Protein AF-A0A0U5GIW9-F1 (afdb_monomer)

Foldseek 3Di:
DVLLLVLLVVLLVVLVVLLQVLLVDDPPDDCVVQPWDDPLQQFAFDQPDQDAFDASCPDPSNVVRTPDQQLCRSVVVCVVDVVNPVVCPCSLVSLLVSLLSLLLQCQLQQFAGDQLCQSQQAFRQHHDPSDGHQWGRDLSWTKGWGWDCVCCVPPVDIDIDITTGFNSSRVSLCCCVRHNVSVSVVVCCVPVVQPADDARTSAFAPDDHYCVSGHDDSVSNQVSVQVSCCVRVVDRDDPVNSSVSSNPPSVVSVRVVRCVSVPPDPDDDDDDDPPDDDDDDDDDDDDDDDDDDDDD

Nearest PDB structures (foldseek):
  7zhv-assembly1_A  TM=1.817E-01  e=4.769E+00  Leishmania donovani

Secondary structure (DSSP, 8-state):
-HHHHHHHHHHHHHHHHHHHHTT---TT--HHHHSPP--GGG----TT---TT--GGGSHHHHHHSSS-HHHHHHHHHHH-TTHHHHGGGHHHHHHHHHHHHHHHHHHHSSSPPPHHHHHT-BSS--TTS---SEEEETTEEEEEEEE-TTHHHH--PEEEEEEPPHHHHHHHHHIIIIIHHHHHHHHHHHH---SPPP-BSSB-SSSSGGGS-B--HHHHHHHHHHHHHHHHSS---HHHHHHHTTS-GGGGTTTTGGGGSTT------PPPTT---PPPP------PPPPPPP-

Mean predicted aligned error: 11.33 Å

Solvent-accessible surface area (backbone atoms only — not comparable to full-atom values): 17476 Å² total; per-residue (Å²): 112,69,66,59,32,52,48,53,51,52,52,50,55,49,44,52,51,45,51,51,58,72,64,69,66,55,96,88,53,56,60,84,81,70,50,82,78,79,65,55,66,59,42,40,50,62,93,82,63,77,50,70,67,36,37,38,80,70,30,70,62,16,50,70,63,43,89,66,63,30,69,45,51,55,48,52,50,49,73,73,31,81,76,50,69,72,67,49,84,52,45,70,58,51,54,50,52,38,48,52,49,48,51,51,47,57,45,60,51,29,34,67,64,66,53,59,69,62,53,39,58,35,18,54,23,18,42,88,82,79,44,64,44,17,52,46,48,54,82,39,25,33,30,39,52,46,79,46,63,91,52,37,96,78,63,78,52,77,46,77,44,79,27,55,35,48,53,75,57,22,51,54,53,48,50,37,64,41,37,45,44,40,38,51,54,55,45,47,29,67,78,67,67,48,82,56,61,74,49,37,38,74,44,53,28,94,59,52,64,16,72,79,20,43,39,50,60,59,66,55,61,51,50,53,52,39,52,55,28,39,75,74,66,75,36,83,70,43,74,65,57,51,52,53,56,16,64,48,57,57,52,78,56,71,47,52,78,64,55,72,64,60,65,98,62,90,76,84,81,81,76,81,60,97,87,67,86,85,76,91,83,82,83,87,90,81,87,82,82,82,77,85,81,82,88,129

Structure (mmCIF, N/CA/C/O backbone):
data_AF-A0A0U5GIW9-F1
#
_entry.id   AF-A0A0U5GIW9-F1
#
loop_
_atom_site.group_PDB
_atom_site.id
_atom_site.type_symbol
_atom_site.label_atom_id
_atom_site.label_alt_id
_atom_site.label_comp_id
_atom_site.label_asym_id
_atom_site.label_entity_id
_a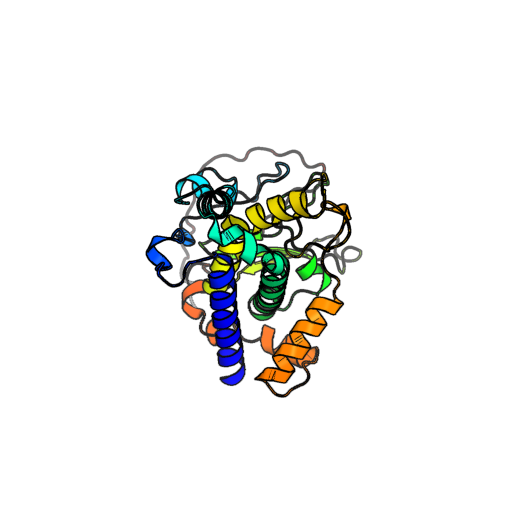tom_site.label_seq_id
_atom_site.pdbx_PDB_ins_code
_atom_site.Cartn_x
_atom_site.Cartn_y
_atom_site.Cartn_z
_atom_site.occupancy
_atom_site.B_iso_or_equiv
_atom_site.auth_seq_id
_atom_site.auth_comp_id
_atom_site.auth_asym_id
_atom_site.auth_atom_id
_atom_site.pdbx_PDB_model_num
ATOM 1 N N . MET A 1 1 ? -25.442 -1.593 11.675 1.00 56.38 1 MET A N 1
ATOM 2 C CA . MET A 1 1 ? -24.218 -2.426 11.571 1.00 56.38 1 MET A CA 1
ATOM 3 C C . MET A 1 1 ? -23.997 -2.984 10.165 1.00 56.38 1 MET A C 1
ATOM 5 O O . MET A 1 1 ? -22.892 -2.831 9.666 1.00 56.38 1 MET A O 1
ATOM 9 N N . ARG A 1 2 ? -25.026 -3.528 9.488 1.00 63.31 2 ARG A N 1
ATOM 10 C CA . ARG A 1 2 ? -24.938 -4.009 8.091 1.00 63.31 2 ARG A CA 1
ATOM 11 C C . ARG A 1 2 ? -24.312 -2.983 7.117 1.00 63.31 2 ARG A C 1
ATOM 13 O O . ARG A 1 2 ? -23.318 -3.308 6.484 1.00 63.31 2 ARG A O 1
ATOM 20 N N . GLY A 1 3 ? -24.768 -1.726 7.140 1.00 74.62 3 GLY A N 1
ATOM 21 C CA . GLY A 1 3 ? -24.254 -0.684 6.235 1.00 74.62 3 GLY A CA 1
ATOM 22 C C . GLY A 1 3 ? -22.765 -0.328 6.386 1.00 74.62 3 GLY A C 1
ATOM 23 O O . GLY A 1 3 ? -22.116 -0.036 5.392 1.00 74.62 3 GLY A O 1
ATOM 24 N N . LEU A 1 4 ? -22.174 -0.400 7.591 1.00 75.94 4 LEU A N 1
ATOM 25 C CA . LEU A 1 4 ? -20.731 -0.146 7.752 1.00 75.94 4 LEU A CA 1
ATOM 26 C C . LEU A 1 4 ? -19.895 -1.314 7.223 1.00 75.94 4 LEU A C 1
ATOM 28 O O . LEU A 1 4 ? -18.862 -1.102 6.598 1.00 75.94 4 LEU A O 1
ATOM 32 N N . ARG A 1 5 ? -20.336 -2.548 7.474 1.00 79.69 5 ARG A N 1
ATOM 33 C CA . ARG A 1 5 ? -19.654 -3.742 6.971 1.00 79.69 5 ARG A CA 1
ATOM 34 C C . ARG A 1 5 ? -19.688 -3.791 5.444 1.00 79.69 5 ARG A C 1
ATOM 36 O O . ARG A 1 5 ? -18.662 -4.056 4.831 1.00 79.69 5 ARG A O 1
ATOM 43 N N . GLU A 1 6 ? -20.840 -3.495 4.848 1.00 84.38 6 GLU A N 1
ATOM 44 C CA . GLU A 1 6 ? -20.998 -3.371 3.393 1.00 84.38 6 GLU A CA 1
ATOM 45 C C . GLU A 1 6 ? -20.141 -2.236 2.832 1.00 84.38 6 GLU A C 1
ATOM 47 O O . GLU A 1 6 ? -19.462 -2.428 1.827 1.00 84.38 6 GLU A O 1
ATOM 52 N N . PHE A 1 7 ? -20.090 -1.093 3.522 1.00 86.31 7 PHE A N 1
ATOM 53 C CA . PHE A 1 7 ? -19.204 0.006 3.155 1.00 86.31 7 PHE A CA 1
ATOM 54 C C . PHE A 1 7 ? -17.732 -0.423 3.154 1.00 86.31 7 PHE A C 1
ATOM 56 O O . PHE A 1 7 ? -17.060 -0.259 2.141 1.00 86.31 7 PHE A O 1
ATOM 63 N N . VAL A 1 8 ? -17.227 -1.015 4.244 1.00 87.94 8 VAL A N 1
ATOM 64 C CA . VAL A 1 8 ? -15.829 -1.476 4.330 1.00 87.94 8 VAL A CA 1
ATOM 65 C C . VAL A 1 8 ? -15.530 -2.520 3.254 1.00 87.94 8 VAL A C 1
ATOM 67 O O . VAL A 1 8 ? -14.524 -2.393 2.561 1.00 87.94 8 VAL A O 1
ATOM 70 N N . ALA A 1 9 ? -16.408 -3.509 3.068 1.00 89.19 9 ALA A N 1
ATOM 71 C CA . ALA A 1 9 ? -16.251 -4.514 2.019 1.00 89.19 9 ALA A CA 1
ATOM 72 C C . ALA A 1 9 ? -16.202 -3.873 0.622 1.00 89.19 9 ALA A C 1
ATOM 74 O O . ALA A 1 9 ? -15.306 -4.181 -0.158 1.00 89.19 9 ALA A O 1
ATOM 75 N N . GLY A 1 10 ? -17.090 -2.915 0.338 1.00 91.06 10 GLY A N 1
ATOM 76 C CA . GLY A 1 10 ? -17.094 -2.168 -0.919 1.00 9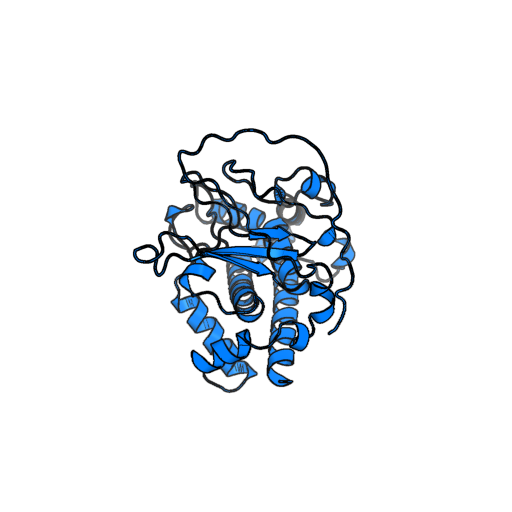1.06 10 GLY A CA 1
ATOM 77 C C . GLY A 1 10 ? -15.819 -1.349 -1.136 1.00 91.06 10 GLY A C 1
ATOM 78 O O . GLY A 1 10 ? -15.293 -1.318 -2.248 1.00 91.06 10 GLY A O 1
ATOM 79 N N . GLN A 1 11 ? -15.275 -0.730 -0.084 1.00 92.69 11 GLN A N 1
ATOM 80 C CA . GLN A 1 11 ? -13.992 -0.022 -0.155 1.00 92.69 11 GLN A CA 1
ATOM 81 C C . GLN A 1 11 ? -12.821 -0.982 -0.415 1.00 92.69 11 GLN A C 1
ATOM 83 O O . GLN A 1 11 ? -11.943 -0.652 -1.210 1.00 92.69 11 GLN A O 1
ATOM 88 N N . VAL A 1 12 ? -12.820 -2.173 0.196 1.00 94.88 12 VAL A N 1
ATOM 89 C CA . VAL A 1 12 ? -11.810 -3.213 -0.068 1.00 94.88 12 VAL A CA 1
ATOM 90 C C . VAL A 1 12 ? -11.889 -3.685 -1.519 1.00 94.88 12 VAL A C 1
ATOM 92 O O . VAL A 1 12 ? -10.867 -3.682 -2.200 1.00 94.88 12 VAL A O 1
ATOM 95 N N . SER A 1 13 ? -13.082 -4.017 -2.023 1.00 95.06 13 SER A N 1
ATOM 96 C CA . SER A 1 13 ? -13.258 -4.456 -3.414 1.00 95.06 13 SER A CA 1
ATOM 97 C C . SER A 1 13 ? -12.804 -3.393 -4.414 1.00 95.06 13 SER A C 1
ATOM 99 O O . SER A 1 13 ? -12.101 -3.706 -5.368 1.00 95.06 13 SER A O 1
ATOM 101 N N . ARG A 1 14 ? -13.131 -2.118 -4.173 1.00 95.44 14 ARG A N 1
ATOM 102 C CA . ARG A 1 14 ? -12.651 -1.009 -5.014 1.00 95.44 14 ARG A CA 1
ATOM 103 C C . ARG A 1 14 ? -11.133 -0.877 -4.983 1.00 95.44 14 ARG A C 1
ATOM 105 O O . ARG A 1 14 ? -10.532 -0.720 -6.036 1.00 95.44 14 ARG A O 1
ATOM 112 N N . ALA A 1 15 ? -10.514 -0.991 -3.809 1.00 97.12 15 ALA A N 1
ATOM 113 C CA . ALA A 1 15 ? -9.060 -0.917 -3.690 1.00 97.12 15 ALA A CA 1
ATOM 114 C C . ALA A 1 15 ? -8.364 -2.092 -4.394 1.00 97.12 15 ALA A C 1
ATOM 116 O O . ALA A 1 15 ? -7.282 -1.918 -4.941 1.00 97.12 15 ALA A O 1
ATOM 117 N N . GLN A 1 16 ? -8.983 -3.276 -4.408 1.00 95.62 16 GLN A N 1
ATOM 118 C CA . GLN A 1 16 ? -8.486 -4.430 -5.161 1.00 95.62 16 GLN A CA 1
ATOM 119 C C . GLN A 1 16 ? -8.568 -4.204 -6.676 1.00 95.62 16 GLN A C 1
ATOM 121 O O . GLN A 1 16 ? -7.622 -4.551 -7.376 1.00 95.62 16 GLN A O 1
ATOM 126 N N . VAL A 1 17 ? -9.651 -3.593 -7.173 1.00 94.81 17 VAL A N 1
ATOM 127 C CA . VAL A 1 17 ? -9.784 -3.205 -8.591 1.00 94.81 17 VAL A CA 1
ATOM 128 C C . VAL A 1 17 ? -8.764 -2.128 -8.964 1.00 94.81 17 VAL A C 1
ATOM 130 O O . VAL A 1 17 ? -8.069 -2.268 -9.964 1.00 94.81 17 VAL A O 1
ATOM 133 N N . GLU A 1 18 ? -8.622 -1.087 -8.139 1.00 96.19 18 GLU A N 1
ATOM 134 C CA . GLU A 1 18 ? -7.619 -0.035 -8.341 1.00 96.19 18 GLU A CA 1
ATOM 135 C C . GLU A 1 18 ? -6.204 -0.627 -8.367 1.00 96.19 18 GLU A C 1
ATOM 137 O O . GLU A 1 18 ? -5.451 -0.363 -9.298 1.00 96.19 18 GLU A O 1
ATOM 142 N N . LEU A 1 19 ? -5.860 -1.492 -7.405 1.00 96.38 19 LEU A N 1
ATOM 143 C CA . LEU A 1 19 ? -4.572 -2.187 -7.380 1.00 96.38 19 LEU A CA 1
ATOM 144 C C . LEU A 1 19 ? -4.366 -3.077 -8.613 1.00 96.38 19 LEU A C 1
ATOM 146 O O . LEU A 1 19 ? -3.250 -3.150 -9.117 1.00 96.38 19 LEU A O 1
ATOM 150 N N . ALA A 1 20 ? -5.416 -3.746 -9.098 1.00 93.31 20 ALA A N 1
ATOM 151 C CA . ALA A 1 20 ? -5.336 -4.565 -10.303 1.00 93.31 20 ALA A CA 1
ATOM 152 C C . ALA A 1 20 ? -4.983 -3.729 -11.540 1.00 93.31 20 ALA A C 1
ATOM 154 O O . ALA A 1 20 ? -4.110 -4.135 -12.303 1.00 93.31 20 ALA A O 1
ATOM 155 N N . GLY A 1 21 ? -5.578 -2.540 -11.686 1.00 92.31 21 GLY A N 1
ATOM 156 C CA . GLY A 1 21 ? -5.205 -1.591 -12.741 1.00 92.31 21 GLY A CA 1
ATOM 157 C C . GLY A 1 21 ? -3.739 -1.155 -12.649 1.00 92.31 21 GLY A C 1
ATOM 158 O O . GLY A 1 21 ? -3.052 -1.066 -13.661 1.00 92.31 21 GLY A O 1
ATOM 159 N N . LEU A 1 22 ? -3.207 -0.994 -11.432 1.00 94.88 22 LEU A N 1
ATOM 160 C CA . LEU A 1 22 ? -1.794 -0.649 -11.221 1.00 94.88 22 LEU A CA 1
ATOM 161 C C . LEU A 1 22 ? -0.810 -1.771 -11.584 1.00 94.88 22 LEU A C 1
ATOM 163 O O . LEU A 1 22 ? 0.389 -1.514 -11.675 1.00 94.88 22 LEU A O 1
ATOM 167 N N . PHE A 1 23 ? -1.276 -3.005 -11.789 1.00 94.06 23 PHE A N 1
ATOM 168 C CA . PHE A 1 23 ? -0.427 -4.078 -12.310 1.00 94.06 23 PHE A CA 1
ATOM 169 C C . PHE A 1 23 ? -0.220 -4.003 -13.820 1.00 94.06 23 PHE A C 1
ATOM 171 O O . PHE A 1 23 ? 0.611 -4.764 -14.321 1.00 94.06 23 PHE A O 1
ATOM 178 N N . LEU A 1 24 ? -0.932 -3.102 -14.512 1.00 90.38 24 LEU A N 1
ATOM 179 C CA . LEU A 1 24 ? -0.808 -2.878 -15.950 1.00 90.38 24 LEU A CA 1
ATOM 180 C C . LEU A 1 24 ? -0.948 -4.198 -16.725 1.00 90.38 24 LEU A C 1
ATOM 182 O O . LEU A 1 24 ? -0.030 -4.654 -17.406 1.00 90.38 24 LEU A O 1
ATOM 186 N N . LEU A 1 25 ? -2.072 -4.876 -16.493 1.00 87.94 25 LEU A N 1
ATOM 187 C CA . LEU A 1 25 ? -2.426 -6.114 -17.182 1.00 87.94 25 LEU A CA 1
ATOM 188 C C . LEU A 1 25 ? -3.074 -5.778 -18.523 1.00 87.94 25 LEU A C 1
ATOM 190 O O . LEU A 1 25 ? -3.940 -4.906 -18.581 1.00 87.94 25 LEU A O 1
ATOM 194 N N . HIS A 1 26 ? -2.678 -6.490 -19.571 1.00 83.31 26 HIS A N 1
ATOM 195 C CA . HIS A 1 26 ? -3.392 -6.480 -20.842 1.00 83.31 26 HIS A CA 1
ATOM 196 C C . HIS A 1 26 ? -4.770 -7.146 -20.678 1.00 83.31 26 HIS A C 1
ATOM 198 O O . HIS A 1 26 ? -4.940 -8.015 -19.823 1.00 83.31 26 HIS A O 1
ATOM 204 N N . GLU A 1 27 ? -5.748 -6.800 -21.519 1.00 81.38 27 GLU A N 1
ATOM 205 C CA . GLU A 1 27 ? -7.109 -7.368 -21.443 1.00 81.38 27 GLU A CA 1
ATOM 206 C C . GLU A 1 27 ? -7.139 -8.900 -21.601 1.00 81.38 27 GLU A C 1
ATOM 208 O O . GLU A 1 27 ? -8.033 -9.571 -21.089 1.00 81.38 27 GLU A O 1
ATOM 213 N N . GLU A 1 28 ? -6.138 -9.455 -22.285 1.00 85.25 28 GLU A N 1
ATOM 214 C CA . GLU A 1 28 ? -5.977 -10.897 -22.519 1.00 85.25 28 GLU A CA 1
ATOM 215 C C . GLU A 1 28 ? -5.182 -11.613 -21.414 1.00 85.25 28 GLU A C 1
ATOM 217 O O . GLU A 1 28 ? -5.120 -12.842 -21.391 1.00 85.25 28 GLU A O 1
ATOM 222 N N . GLU A 1 29 ? -4.557 -10.873 -20.496 1.00 88.00 29 GLU A N 1
ATOM 223 C CA . GLU A 1 29 ? -3.734 -11.448 -19.436 1.00 88.00 29 GLU A CA 1
ATOM 224 C C . GLU A 1 29 ? -4.570 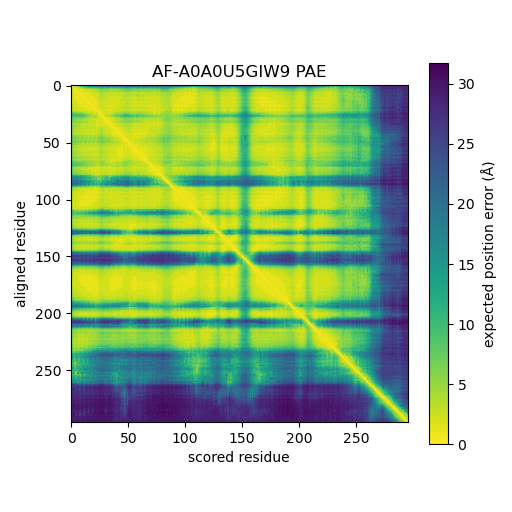-11.800 -18.202 1.00 88.00 29 GLU A C 1
ATOM 226 O O . GLU A 1 29 ? -5.200 -10.949 -17.567 1.00 88.00 29 GLU A O 1
ATOM 231 N N . ALA A 1 30 ? -4.498 -13.061 -17.778 1.00 89.44 30 ALA A N 1
ATOM 232 C CA . ALA A 1 30 ? -5.054 -13.464 -16.497 1.00 89.44 30 ALA A CA 1
ATOM 233 C C . ALA A 1 30 ? -4.159 -12.985 -15.343 1.00 89.44 30 ALA A C 1
ATOM 235 O O . ALA A 1 30 ? -2.950 -13.241 -15.296 1.00 89.44 30 ALA A O 1
ATOM 236 N N . ARG A 1 31 ? -4.767 -12.336 -14.343 1.00 90.12 31 ARG A N 1
ATOM 237 C CA . ARG A 1 31 ? -4.055 -11.825 -13.162 1.00 90.12 31 ARG A CA 1
ATOM 238 C C . ARG A 1 31 ? -3.235 -12.912 -12.468 1.00 90.12 31 ARG A C 1
ATOM 240 O O . ARG A 1 31 ? -2.130 -12.638 -12.015 1.00 90.12 31 ARG A O 1
ATOM 247 N N . GLU A 1 32 ? -3.769 -14.121 -12.349 1.00 90.62 32 GLU A N 1
ATOM 248 C CA . GLU A 1 32 ? -3.152 -15.239 -11.629 1.00 90.62 32 GLU A CA 1
ATOM 249 C C . GLU A 1 32 ? -1.913 -15.810 -12.326 1.00 90.62 32 GLU A C 1
ATOM 251 O O . GLU A 1 32 ? -1.116 -16.484 -11.666 1.00 90.62 32 GLU A O 1
ATOM 256 N N . GLU A 1 33 ? -1.779 -15.569 -13.629 1.00 90.25 33 GLU A N 1
ATOM 257 C CA . GLU A 1 33 ? -0.649 -16.009 -14.450 1.00 90.25 33 GLU A CA 1
ATOM 258 C C . GLU A 1 33 ? 0.485 -14.984 -14.418 1.00 90.25 33 GLU A C 1
ATOM 260 O O . GLU A 1 33 ? 1.662 -15.343 -14.415 1.00 90.25 33 GLU A O 1
ATOM 265 N N . VAL A 1 34 ? 0.123 -13.704 -14.341 1.00 91.69 34 VAL A N 1
ATOM 266 C CA . VAL A 1 34 ? 1.060 -12.593 -14.497 1.00 91.69 34 VAL A CA 1
ATOM 267 C C . VAL A 1 34 ? 1.490 -11.989 -13.163 1.00 91.69 34 VAL A C 1
ATOM 269 O O . VAL A 1 34 ? 2.672 -11.697 -12.955 1.00 91.69 34 VAL A O 1
ATOM 272 N N . VAL A 1 35 ? 0.543 -11.774 -12.246 1.00 94.88 35 VAL A N 1
ATOM 273 C CA . VAL A 1 35 ? 0.810 -11.122 -10.963 1.00 94.88 35 VAL A CA 1
ATOM 274 C C . VAL A 1 35 ? 1.355 -12.148 -9.970 1.00 94.88 35 VAL A C 1
ATOM 276 O O . VAL A 1 35 ? 0.674 -13.126 -9.648 1.00 94.88 35 VAL A O 1
ATOM 279 N N . PRO A 1 36 ? 2.548 -11.908 -9.401 1.00 95.00 36 PRO A N 1
ATOM 280 C CA . PRO A 1 36 ? 3.135 -12.790 -8.412 1.00 95.00 36 PRO A CA 1
ATOM 281 C C . PRO A 1 36 ? 2.202 -13.044 -7.222 1.00 95.00 36 PRO A C 1
ATOM 283 O O . PRO A 1 36 ? 1.676 -12.118 -6.590 1.00 95.00 36 PRO A O 1
ATOM 286 N N . ARG A 1 37 ? 2.012 -14.322 -6.882 1.00 93.56 37 ARG A N 1
ATOM 287 C CA . ARG A 1 37 ? 1.205 -14.710 -5.721 1.00 93.56 37 ARG A CA 1
ATOM 288 C C . ARG A 1 37 ? 1.905 -14.289 -4.431 1.00 93.56 37 ARG A C 1
ATOM 290 O O . ARG A 1 37 ? 3.082 -14.574 -4.232 1.00 93.56 37 ARG A O 1
ATOM 297 N N . LEU A 1 38 ? 1.156 -13.636 -3.546 1.00 94.94 38 LEU A N 1
ATOM 298 C CA . LEU A 1 38 ? 1.631 -13.208 -2.237 1.00 94.94 38 LEU A CA 1
ATOM 299 C C . LEU A 1 38 ? 1.205 -14.211 -1.159 1.00 94.94 38 LEU A C 1
ATOM 301 O O . LEU A 1 38 ? 0.046 -14.244 -0.743 1.00 94.94 38 LEU A O 1
ATOM 305 N N . ALA A 1 39 ? 2.156 -14.993 -0.655 1.00 94.31 39 ALA A N 1
ATOM 306 C CA . ALA A 1 39 ? 1.964 -15.813 0.537 1.00 94.31 39 ALA A CA 1
ATOM 307 C C . ALA A 1 39 ? 2.225 -14.971 1.798 1.00 94.31 39 ALA A C 1
ATOM 309 O O . ALA A 1 39 ? 3.270 -15.072 2.432 1.00 94.31 39 ALA A O 1
ATOM 310 N N . LEU A 1 40 ? 1.269 -14.107 2.166 1.00 94.19 40 LEU A N 1
ATOM 311 C CA . LEU A 1 40 ? 1.449 -13.127 3.252 1.00 94.19 40 LEU A CA 1
ATOM 312 C C . LEU A 1 40 ? 1.918 -13.752 4.584 1.00 94.19 40 LEU A C 1
ATOM 314 O O . LEU A 1 40 ? 2.707 -13.154 5.307 1.00 94.19 40 LEU A O 1
ATOM 318 N N . HIS A 1 41 ? 1.451 -14.961 4.894 1.00 94.06 41 HIS A N 1
ATOM 319 C CA . HIS A 1 41 ? 1.787 -15.687 6.121 1.00 94.06 41 HIS A CA 1
ATOM 320 C C . HIS A 1 41 ? 3.242 -16.181 6.185 1.00 94.06 41 HIS A C 1
ATOM 322 O O . HIS A 1 41 ? 3.717 -16.505 7.269 1.00 94.06 41 HIS A O 1
ATOM 328 N N . GLU A 1 42 ? 3.944 -16.239 5.053 1.00 95.50 42 GLU A N 1
ATOM 329 C CA . GLU A 1 42 ? 5.358 -16.629 4.986 1.00 95.50 42 GLU A CA 1
ATOM 330 C C . GLU A 1 42 ? 6.303 -15.435 5.160 1.00 95.50 42 GLU A C 1
ATOM 332 O O . GLU A 1 42 ? 7.508 -15.615 5.362 1.00 95.50 42 GLU A O 1
ATOM 337 N N . LEU A 1 43 ? 5.767 -14.211 5.083 1.00 96.50 43 LEU A N 1
ATOM 338 C CA . LEU A 1 43 ? 6.556 -13.002 5.241 1.00 96.50 43 LEU A CA 1
ATOM 339 C C . LEU A 1 43 ? 6.994 -12.832 6.696 1.00 96.50 43 LEU A C 1
ATOM 341 O O . LEU A 1 43 ? 6.253 -13.109 7.640 1.00 96.50 43 LEU A O 1
ATOM 345 N N . GLN A 1 44 ? 8.217 -12.348 6.864 1.00 94.50 44 GLN A N 1
ATOM 346 C CA . GLN A 1 44 ? 8.841 -12.126 8.161 1.00 94.50 44 GLN A CA 1
ATOM 347 C C . GLN A 1 44 ? 9.500 -10.752 8.199 1.00 94.50 44 GLN A C 1
ATOM 349 O O . GLN A 1 44 ? 9.928 -10.212 7.177 1.00 94.50 44 GLN A O 1
ATOM 354 N N . ASP A 1 45 ? 9.597 -10.201 9.400 1.00 93.75 45 ASP A N 1
ATOM 355 C CA . ASP A 1 45 ? 10.311 -8.960 9.660 1.00 93.75 45 ASP A CA 1
ATOM 356 C C . ASP A 1 45 ? 11.234 -9.131 10.872 1.00 93.75 45 ASP A C 1
ATOM 358 O O . ASP A 1 45 ? 11.075 -10.048 11.689 1.00 93.75 45 ASP A O 1
ATOM 362 N N . ASP A 1 46 ? 12.210 -8.240 10.973 1.00 90.19 46 ASP A N 1
ATOM 363 C CA . ASP A 1 46 ? 13.064 -8.074 12.142 1.00 90.19 46 ASP A CA 1
ATOM 364 C C . ASP A 1 46 ? 12.920 -6.632 12.653 1.00 90.19 46 ASP A C 1
ATOM 366 O O . ASP A 1 46 ? 13.598 -5.726 12.153 1.00 90.19 46 ASP A O 1
ATOM 370 N N . PRO A 1 47 ? 12.050 -6.390 13.654 1.00 85.50 47 PRO A N 1
ATOM 371 C CA . PRO A 1 47 ? 11.821 -5.053 14.193 1.00 85.50 47 PRO A CA 1
ATOM 372 C C . PRO A 1 47 ? 13.013 -4.502 14.988 1.00 85.50 47 PRO A C 1
ATOM 374 O O . PRO A 1 47 ? 13.001 -3.322 15.353 1.00 85.50 47 PRO A O 1
ATOM 377 N N . THR A 1 48 ? 14.025 -5.331 15.276 1.00 85.88 48 THR A N 1
ATOM 378 C CA . THR A 1 48 ? 15.246 -4.924 15.986 1.00 85.88 48 THR A CA 1
ATOM 379 C C . THR A 1 48 ? 16.311 -4.373 15.040 1.00 85.88 48 THR A C 1
ATOM 381 O O . THR A 1 48 ? 17.234 -3.675 15.474 1.00 85.88 48 THR A O 1
ATOM 384 N N . ASN A 1 49 ? 16.171 -4.627 13.737 1.00 87.56 49 ASN A N 1
ATOM 385 C CA . ASN A 1 49 ? 17.095 -4.134 12.737 1.00 87.56 49 ASN A CA 1
ATOM 386 C C . ASN A 1 49 ? 16.858 -2.643 12.474 1.00 87.56 49 ASN A C 1
ATOM 388 O O . ASN A 1 49 ? 15.821 -2.226 11.961 1.00 87.56 49 ASN A O 1
ATOM 392 N N . ASN A 1 50 ? 17.872 -1.837 12.789 1.00 86.06 50 ASN A N 1
ATOM 393 C CA . ASN A 1 50 ? 17.839 -0.378 12.681 1.00 86.06 50 ASN A CA 1
ATOM 394 C C . ASN A 1 50 ? 18.615 0.150 11.465 1.00 86.06 50 ASN A C 1
ATOM 396 O O . ASN A 1 50 ? 18.859 1.351 11.344 1.00 86.06 50 ASN A O 1
ATOM 400 N N . THR A 1 51 ? 19.001 -0.739 10.545 1.00 90.62 51 THR A N 1
ATOM 401 C CA . THR A 1 51 ? 19.739 -0.371 9.332 1.00 90.62 51 THR A CA 1
ATOM 402 C C . THR A 1 51 ? 18.942 0.625 8.497 1.00 90.62 51 THR A C 1
ATOM 404 O O . THR A 1 51 ? 17.737 0.465 8.294 1.00 90.62 51 THR A O 1
ATOM 407 N N . ARG A 1 52 ? 19.610 1.660 7.973 1.00 90.44 52 ARG A N 1
ATOM 408 C CA . ARG A 1 52 ? 18.981 2.637 7.073 1.00 90.44 52 ARG A CA 1
ATOM 409 C C . ARG A 1 52 ? 18.334 1.929 5.879 1.00 90.44 52 ARG A C 1
ATOM 411 O O . ARG A 1 52 ? 18.979 1.156 5.177 1.00 90.44 52 ARG A O 1
ATOM 418 N N . GLY A 1 53 ? 17.077 2.268 5.606 1.00 90.38 53 GLY A N 1
ATOM 419 C CA . GLY A 1 53 ? 16.311 1.712 4.496 1.00 90.38 53 GLY A CA 1
ATOM 420 C C . GLY A 1 53 ? 15.826 0.281 4.719 1.00 90.38 53 GLY A C 1
ATOM 421 O O . GLY A 1 53 ? 15.276 -0.298 3.785 1.00 90.38 53 GLY A O 1
ATOM 422 N N . TRP A 1 54 ? 16.023 -0.280 5.916 1.00 92.88 54 TRP A N 1
ATOM 423 C CA . TRP A 1 54 ? 15.457 -1.570 6.289 1.00 92.88 54 TRP A CA 1
ATOM 424 C C . TRP A 1 54 ? 13.934 -1.519 6.332 1.00 92.88 54 TRP A C 1
ATOM 426 O O . TRP A 1 54 ? 13.361 -0.551 6.838 1.00 92.88 54 TRP A O 1
ATOM 436 N N . ASN A 1 55 ? 13.339 -2.581 5.798 1.00 94.75 55 ASN A N 1
ATOM 437 C CA . ASN A 1 55 ? 11.979 -3.027 6.040 1.00 94.75 55 ASN A CA 1
ATOM 438 C C . ASN A 1 55 ? 11.874 -4.531 5.774 1.00 94.75 55 ASN A C 1
ATOM 440 O O . ASN A 1 55 ? 12.844 -5.138 5.310 1.00 94.75 55 ASN A O 1
ATOM 444 N N . PHE A 1 56 ? 10.698 -5.117 6.007 1.00 96.00 56 PHE A N 1
ATOM 445 C CA . PHE A 1 56 ? 10.471 -6.556 5.835 1.00 96.00 56 PHE A CA 1
ATOM 446 C C . PHE A 1 56 ? 10.856 -7.088 4.438 1.00 96.00 56 PHE A C 1
ATOM 448 O O . PHE A 1 56 ? 11.298 -8.225 4.324 1.00 96.00 56 PHE A O 1
ATOM 455 N N . LEU A 1 57 ? 10.780 -6.277 3.370 1.00 96.50 57 LEU A N 1
ATOM 456 C CA . LEU A 1 57 ? 11.193 -6.685 2.013 1.00 96.50 57 LEU A CA 1
ATOM 457 C C . LEU A 1 57 ? 12.711 -6.897 1.882 1.00 96.50 57 LEU A C 1
ATOM 459 O O . LEU A 1 57 ? 13.172 -7.527 0.927 1.00 96.50 57 LEU A O 1
ATOM 463 N N . ARG A 1 58 ? 13.502 -6.371 2.824 1.00 94.81 58 ARG A N 1
ATOM 464 C CA . ARG A 1 58 ? 14.950 -6.603 2.913 1.00 94.81 58 ARG A CA 1
ATOM 465 C C . ARG A 1 58 ? 15.318 -7.798 3.787 1.00 94.81 58 ARG A C 1
ATOM 467 O O . ARG A 1 58 ? 16.479 -8.206 3.750 1.00 94.81 58 ARG A O 1
ATOM 474 N N . ASP A 1 59 ? 14.362 -8.377 4.510 1.00 95.50 59 ASP A N 1
ATOM 475 C CA . ASP A 1 59 ? 14.588 -9.578 5.306 1.00 95.50 59 ASP A CA 1
ATOM 476 C C . ASP A 1 59 ? 14.889 -10.780 4.386 1.00 95.50 59 ASP A C 1
ATOM 478 O O . ASP A 1 59 ? 14.097 -11.069 3.481 1.00 95.50 59 ASP A O 1
ATOM 482 N N . PRO A 1 60 ? 16.005 -11.510 4.581 1.00 95.50 60 PRO A N 1
ATOM 483 C CA . PRO A 1 60 ? 16.340 -12.676 3.763 1.00 95.50 60 PRO A CA 1
ATOM 484 C C . PRO A 1 60 ? 15.242 -13.748 3.718 1.00 95.50 60 PRO A C 1
ATOM 486 O O . PRO A 1 60 ? 15.079 -14.417 2.697 1.00 95.50 60 PRO A O 1
ATOM 489 N N . ARG A 1 61 ? 14.473 -13.903 4.802 1.00 96.12 61 ARG A N 1
ATOM 490 C CA . ARG A 1 61 ? 13.385 -14.884 4.918 1.00 96.12 61 ARG A CA 1
ATOM 491 C C . ARG A 1 61 ? 12.209 -14.483 4.030 1.00 96.12 61 ARG A C 1
ATOM 493 O O . ARG A 1 61 ? 11.743 -15.298 3.241 1.00 96.12 61 ARG A O 1
ATOM 500 N N . THR A 1 62 ? 11.825 -13.206 4.069 1.00 96.00 62 THR A N 1
ATOM 501 C CA . THR A 1 62 ? 10.836 -12.625 3.147 1.00 96.00 62 THR A CA 1
ATOM 502 C C . THR A 1 62 ? 11.304 -12.708 1.700 1.00 96.00 62 THR A C 1
ATOM 504 O O . THR A 1 62 ? 10.545 -13.135 0.838 1.00 96.00 62 THR A O 1
ATOM 507 N N . ARG A 1 63 ? 12.566 -12.370 1.410 1.00 94.12 63 ARG A N 1
ATOM 508 C CA . ARG A 1 63 ? 13.107 -12.450 0.041 1.00 94.12 63 ARG A CA 1
ATOM 509 C C . ARG A 1 63 ? 13.083 -13.863 -0.533 1.00 94.12 63 ARG A C 1
ATOM 511 O O . ARG A 1 63 ? 12.950 -14.000 -1.740 1.00 94.12 63 ARG A O 1
ATOM 518 N N . LYS A 1 64 ? 13.227 -14.887 0.311 1.00 94.19 64 LYS A N 1
ATOM 519 C CA . LYS A 1 64 ? 13.114 -16.292 -0.096 1.00 94.19 64 LYS A CA 1
ATOM 520 C C . LYS A 1 64 ? 11.660 -16.713 -0.345 1.00 94.19 64 LYS A C 1
ATOM 522 O O . LYS A 1 64 ? 11.430 -17.552 -1.206 1.00 94.19 64 LYS A O 1
ATOM 527 N N . ALA A 1 65 ? 10.711 -16.161 0.411 1.00 94.06 65 ALA A N 1
ATOM 528 C CA . ALA A 1 65 ? 9.282 -16.444 0.258 1.00 94.06 65 ALA A CA 1
ATOM 529 C C . ALA A 1 65 ? 8.660 -15.723 -0.952 1.00 94.06 65 ALA A C 1
ATOM 531 O O . ALA A 1 65 ? 7.725 -16.224 -1.573 1.00 94.06 65 ALA A O 1
ATOM 532 N N . LEU A 1 66 ? 9.172 -14.541 -1.306 1.00 95.19 66 LEU A N 1
ATOM 533 C CA . LEU A 1 66 ? 8.682 -13.789 -2.456 1.00 95.19 66 LEU A CA 1
ATOM 534 C C . LEU A 1 66 ? 9.184 -14.412 -3.773 1.00 95.19 66 LEU A C 1
ATOM 536 O O . LEU A 1 66 ? 10.389 -14.576 -3.952 1.00 95.19 66 LEU A O 1
ATOM 540 N N . PRO A 1 67 ? 8.293 -14.694 -4.740 1.00 92.81 67 PRO A N 1
ATOM 541 C CA . PRO A 1 67 ? 8.652 -15.359 -5.996 1.00 92.81 67 PRO A CA 1
ATOM 542 C C . PRO A 1 67 ? 9.399 -14.460 -6.996 1.00 92.81 67 PRO A C 1
ATOM 544 O O . PRO A 1 67 ? 9.829 -14.941 -8.039 1.00 92.81 67 PRO A O 1
ATOM 547 N N . THR A 1 68 ? 9.521 -13.153 -6.734 1.00 92.88 68 THR A N 1
ATOM 548 C CA . THR A 1 68 ? 10.192 -12.213 -7.643 1.00 92.88 68 THR A CA 1
ATOM 549 C C . THR A 1 68 ? 10.796 -11.002 -6.929 1.00 92.88 68 THR A C 1
ATOM 551 O O . THR A 1 68 ? 10.425 -10.642 -5.805 1.00 92.88 68 THR A O 1
ATOM 554 N N . HIS A 1 69 ? 11.713 -10.338 -7.628 1.00 90.56 69 HIS A N 1
ATOM 555 C CA . HIS A 1 69 ? 12.291 -9.053 -7.263 1.00 90.56 69 HIS A CA 1
ATOM 556 C C . HIS A 1 69 ? 11.325 -7.920 -7.630 1.00 90.56 69 HIS A C 1
ATOM 558 O O . HIS A 1 69 ? 11.202 -7.522 -8.788 1.00 90.56 69 HIS A O 1
ATOM 564 N N . GLY A 1 70 ? 10.606 -7.407 -6.631 1.00 89.81 70 GLY A N 1
ATOM 565 C CA . GLY A 1 70 ? 9.546 -6.421 -6.856 1.00 89.81 70 GLY A CA 1
ATOM 566 C C . GLY A 1 70 ? 10.033 -5.067 -7.377 1.00 89.81 70 GLY A C 1
ATOM 567 O O . GLY A 1 70 ? 9.284 -4.362 -8.044 1.00 89.81 70 GLY A O 1
ATOM 568 N N . ASP A 1 71 ? 11.307 -4.736 -7.156 1.00 89.50 71 ASP A N 1
ATOM 569 C CA . ASP A 1 71 ? 11.958 -3.539 -7.694 1.00 89.50 71 ASP A CA 1
ATOM 570 C C . ASP A 1 71 ? 12.137 -3.560 -9.214 1.00 89.50 71 ASP A C 1
ATOM 572 O O . ASP A 1 71 ? 12.244 -2.502 -9.837 1.00 89.50 71 ASP A O 1
ATOM 576 N N . ARG A 1 72 ? 12.141 -4.753 -9.810 1.00 90.75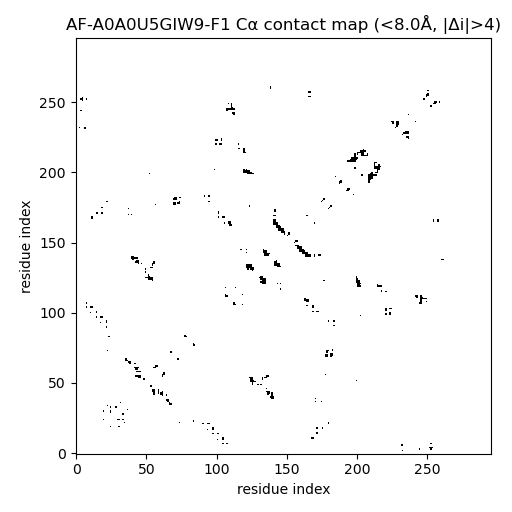 72 ARG A N 1
ATOM 577 C CA . ARG A 1 72 ? 12.276 -4.948 -11.254 1.00 90.75 72 ARG A CA 1
ATOM 578 C C . ARG A 1 72 ? 11.000 -5.430 -11.918 1.00 90.75 72 ARG A C 1
ATOM 580 O O . ARG A 1 72 ? 10.798 -5.091 -13.072 1.00 90.75 72 ARG A O 1
ATOM 587 N N . TRP A 1 73 ? 10.121 -6.133 -11.203 1.00 94.31 73 TRP A N 1
ATOM 588 C CA . TRP A 1 73 ? 8.964 -6.805 -11.801 1.00 94.31 73 TRP A CA 1
ATOM 589 C C . TRP A 1 73 ? 8.130 -5.905 -12.728 1.00 94.31 73 TRP A C 1
ATOM 591 O O . TRP A 1 73 ? 8.025 -6.201 -13.913 1.00 94.31 73 TRP A O 1
ATOM 601 N N . LEU A 1 74 ? 7.583 -4.786 -12.238 1.00 92.69 74 LEU A N 1
ATOM 602 C CA . LEU A 1 74 ? 6.732 -3.927 -13.077 1.00 92.69 74 LEU A CA 1
ATOM 603 C C . LEU A 1 74 ? 7.547 -3.150 -14.123 1.00 92.69 74 LEU A C 1
ATOM 605 O O . LEU A 1 74 ? 7.079 -2.928 -15.236 1.00 92.69 74 LEU A O 1
ATOM 609 N N . LEU A 1 75 ? 8.788 -2.786 -13.788 1.00 89.81 75 LEU A N 1
ATOM 610 C CA . LEU A 1 75 ? 9.697 -2.113 -14.714 1.00 89.81 75 LEU A CA 1
ATOM 611 C C . LEU A 1 75 ? 10.025 -2.998 -15.923 1.00 89.81 75 LEU A C 1
ATOM 613 O O . LEU A 1 75 ? 9.942 -2.533 -17.053 1.00 89.81 75 LEU A O 1
ATOM 617 N N . ASP A 1 76 ? 10.375 -4.262 -15.694 1.00 90.25 76 ASP A N 1
ATOM 618 C CA . ASP A 1 76 ? 10.711 -5.224 -16.746 1.00 90.25 76 ASP A CA 1
ATOM 619 C C . ASP A 1 76 ? 9.512 -5.476 -17.662 1.00 90.25 76 ASP A C 1
ATOM 621 O O . ASP A 1 76 ? 9.682 -5.569 -18.875 1.00 90.25 76 ASP A O 1
ATOM 625 N N . ARG A 1 77 ? 8.295 -5.504 -17.104 1.00 88.38 77 ARG A N 1
ATOM 626 C CA . ARG A 1 77 ? 7.064 -5.616 -17.898 1.00 88.38 77 ARG A CA 1
ATOM 627 C C . ARG A 1 77 ? 6.860 -4.415 -18.815 1.00 88.38 77 ARG A C 1
ATOM 629 O O . ARG A 1 77 ? 6.668 -4.601 -20.010 1.00 88.38 77 ARG A O 1
ATOM 636 N N . VAL A 1 78 ? 6.969 -3.198 -18.282 1.00 86.38 78 VAL A N 1
ATOM 637 C CA . VAL A 1 78 ? 6.826 -1.964 -19.076 1.00 86.38 78 VAL A CA 1
ATOM 638 C C . VAL A 1 78 ? 7.927 -1.842 -20.133 1.00 86.38 78 VAL A C 1
ATOM 640 O O . VAL A 1 78 ? 7.666 -1.403 -21.248 1.00 86.38 78 VAL A O 1
ATOM 643 N N . LEU A 1 79 ? 9.161 -2.245 -19.819 1.00 84.88 79 LEU A N 1
ATOM 644 C CA . LEU A 1 79 ? 10.259 -2.232 -20.790 1.00 84.88 79 LEU A CA 1
ATOM 645 C C . LEU A 1 79 ? 10.113 -3.313 -21.871 1.00 84.88 79 LEU A C 1
ATOM 647 O O . LEU A 1 79 ? 10.579 -3.102 -22.988 1.00 84.88 79 LEU A O 1
ATOM 651 N N . GLY A 1 80 ? 9.491 -4.447 -21.542 1.00 82.75 80 GLY A N 1
ATOM 652 C CA . GLY A 1 80 ? 9.262 -5.567 -22.458 1.00 82.75 80 GLY A CA 1
ATOM 653 C C . GLY A 1 80 ? 8.035 -5.419 -23.360 1.00 82.75 80 GLY A C 1
ATOM 654 O O . GLY A 1 80 ? 7.858 -6.230 -24.264 1.00 82.75 80 GLY A O 1
ATOM 655 N N . ALA A 1 81 ? 7.199 -4.405 -23.134 1.00 78.81 81 ALA A N 1
ATOM 656 C CA . ALA A 1 81 ? 5.954 -4.194 -23.857 1.00 78.81 81 ALA A CA 1
ATOM 657 C C . ALA A 1 81 ? 5.877 -2.765 -24.408 1.00 78.81 81 ALA A C 1
ATOM 659 O O . ALA A 1 81 ? 5.638 -1.807 -23.677 1.00 78.81 81 ALA A O 1
ATOM 660 N N . ASP A 1 82 ? 6.049 -2.611 -25.722 1.00 72.38 82 ASP A N 1
ATOM 661 C CA . ASP A 1 82 ? 6.065 -1.289 -26.361 1.00 72.38 82 ASP A CA 1
ATOM 662 C C . ASP A 1 82 ? 4.728 -0.532 -26.227 1.00 72.38 82 ASP A C 1
ATOM 664 O O . ASP A 1 82 ? 4.733 0.697 -26.155 1.00 72.38 82 ASP A O 1
ATOM 668 N N . TRP A 1 83 ? 3.602 -1.249 -26.112 1.00 70.62 83 TRP A N 1
ATOM 669 C CA . TRP A 1 83 ? 2.262 -0.668 -25.932 1.00 70.62 83 TRP A CA 1
ATOM 670 C C . TRP A 1 83 ? 2.081 0.048 -24.582 1.00 70.62 83 TRP A C 1
ATOM 672 O O . TRP A 1 83 ? 1.288 0.978 -24.473 1.00 70.62 83 TRP A O 1
ATOM 682 N N . LEU A 1 84 ? 2.882 -0.299 -23.569 1.00 66.38 84 LEU A N 1
ATOM 683 C CA . LEU A 1 84 ? 2.826 0.300 -22.230 1.00 66.38 84 LEU A CA 1
ATOM 684 C C . LEU A 1 84 ? 3.456 1.700 -22.146 1.00 66.38 84 LEU A C 1
ATOM 686 O O . LEU A 1 84 ? 3.418 2.342 -21.094 1.00 66.38 84 LEU A O 1
ATOM 690 N N . ARG A 1 85 ? 4.038 2.198 -23.245 1.00 63.31 85 ARG A N 1
ATOM 691 C CA . ARG A 1 85 ? 4.694 3.514 -23.285 1.00 63.31 85 ARG A CA 1
ATOM 692 C C . ARG A 1 85 ? 3.711 4.682 -23.350 1.00 63.31 85 ARG A C 1
ATOM 694 O O . ARG A 1 85 ? 4.057 5.761 -22.875 1.00 63.31 85 ARG A O 1
ATOM 701 N N . GLU A 1 86 ? 2.509 4.473 -23.888 1.00 59.50 86 GLU A N 1
ATOM 702 C CA . GLU A 1 86 ? 1.485 5.525 -24.003 1.00 59.50 86 GLU A CA 1
ATOM 703 C C . GLU A 1 86 ? 0.531 5.562 -22.793 1.00 59.50 86 GLU A C 1
ATOM 705 O O . GLU A 1 86 ? 0.093 6.639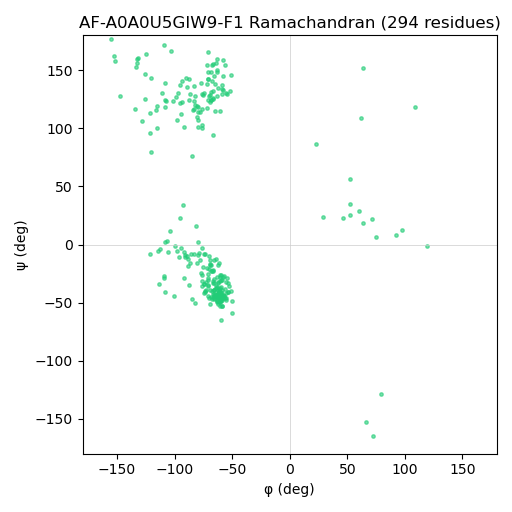 -22.391 1.00 59.50 86 GLU A O 1
ATOM 710 N N . GLU A 1 87 ? 0.293 4.426 -22.126 1.00 61.81 87 GLU A N 1
ATOM 711 C CA . GLU A 1 87 ? -0.642 4.325 -20.988 1.00 61.81 87 GLU A CA 1
ATOM 712 C C . GLU A 1 87 ? -0.101 4.866 -19.653 1.00 61.81 87 GLU A C 1
ATOM 714 O O . GLU A 1 87 ? -0.846 5.092 -18.697 1.00 61.81 87 GLU A O 1
ATOM 719 N N . PHE A 1 88 ? 1.207 5.108 -19.555 1.00 67.69 88 PHE A N 1
ATOM 720 C CA . PHE A 1 88 ? 1.840 5.491 -18.295 1.00 67.69 88 PHE A CA 1
ATOM 721 C C . PHE A 1 88 ? 1.490 6.937 -17.841 1.00 67.69 88 PHE A C 1
ATOM 723 O O . PHE A 1 88 ? 1.574 7.238 -16.648 1.00 67.69 88 PHE A O 1
ATOM 730 N N . LEU A 1 89 ? 1.037 7.839 -18.722 1.00 66.50 89 LEU A N 1
ATOM 731 C CA . LEU A 1 89 ? 0.855 9.268 -18.385 1.00 66.50 89 LEU A CA 1
ATOM 732 C C . LEU A 1 89 ? -0.019 9.518 -17.140 1.00 66.50 89 LEU A C 1
ATOM 734 O O . LEU A 1 89 ? 0.254 10.437 -16.363 1.00 66.50 89 LEU A O 1
ATOM 738 N N . GLU A 1 90 ? -1.019 8.667 -16.906 1.00 82.75 90 GLU A N 1
ATOM 739 C CA . GLU A 1 90 ? -1.938 8.775 -15.769 1.00 82.75 90 GLU A CA 1
ATOM 740 C C . GLU A 1 90 ? -1.567 7.869 -14.584 1.00 82.75 90 GLU A C 1
ATOM 742 O O . GLU A 1 90 ? -2.158 7.981 -13.509 1.00 82.75 90 GLU A O 1
ATOM 747 N N . TYR A 1 91 ? -0.557 7.006 -14.713 1.00 89.50 91 TYR A N 1
ATOM 748 C CA . TYR A 1 91 ? -0.228 5.995 -13.704 1.00 89.50 91 TYR A CA 1
ATOM 749 C C . TYR A 1 91 ? 0.071 6.603 -12.328 1.00 89.50 91 TYR A C 1
ATOM 751 O O . TYR A 1 91 ? -0.427 6.134 -11.307 1.00 89.50 91 TYR A O 1
ATOM 759 N N . LEU A 1 92 ? 0.841 7.699 -12.263 1.00 89.00 92 LEU A N 1
ATOM 760 C CA . LEU A 1 92 ? 1.118 8.371 -10.984 1.00 89.00 92 LEU A CA 1
ATOM 761 C C . LEU A 1 92 ? -0.162 8.917 -10.327 1.00 89.00 92 LEU A C 1
ATOM 763 O O . LEU A 1 92 ? -0.257 8.932 -9.098 1.00 89.00 92 LEU A O 1
ATOM 767 N N . GLN A 1 93 ? -1.141 9.345 -11.128 1.00 89.69 93 GLN A N 1
ATOM 768 C CA . GLN A 1 93 ? -2.448 9.786 -10.644 1.00 89.69 93 GLN A CA 1
ATOM 769 C C . GLN A 1 93 ? -3.299 8.597 -10.177 1.00 89.69 93 GLN A C 1
ATOM 771 O O . GLN A 1 93 ? -3.947 8.689 -9.134 1.00 89.69 93 GLN A O 1
ATOM 776 N N . GLN A 1 94 ? -3.253 7.464 -10.881 1.00 93.81 94 GLN A N 1
ATOM 777 C CA . GLN A 1 94 ? -3.922 6.228 -10.465 1.00 93.81 94 GLN A CA 1
ATOM 778 C C . GLN A 1 94 ? -3.351 5.698 -9.139 1.00 93.81 94 GLN A C 1
ATOM 780 O O . GLN A 1 94 ? -4.113 5.374 -8.225 1.00 93.81 94 GLN A O 1
ATOM 785 N N . VAL A 1 95 ? -2.020 5.689 -8.981 1.00 94.81 95 VAL A N 1
ATOM 786 C CA . VAL A 1 95 ? -1.352 5.315 -7.719 1.00 94.81 95 VAL A CA 1
ATOM 787 C C . VAL A 1 95 ? -1.788 6.236 -6.581 1.00 94.81 95 VAL A C 1
ATOM 789 O O . VAL A 1 95 ? -2.039 5.781 -5.464 1.00 94.81 95 VAL A O 1
ATOM 792 N N . ASP A 1 96 ? -1.891 7.536 -6.847 1.00 93.19 96 ASP A N 1
ATOM 793 C CA . ASP A 1 96 ? -2.349 8.515 -5.868 1.00 93.19 96 ASP A CA 1
ATOM 794 C C . ASP A 1 96 ? -3.826 8.297 -5.470 1.00 93.19 96 ASP A C 1
ATOM 796 O O . ASP A 1 96 ? -4.149 8.369 -4.280 1.00 93.19 96 ASP A O 1
ATOM 800 N N . GLY A 1 97 ? -4.700 7.942 -6.418 1.00 94.81 97 GLY A N 1
ATOM 801 C CA . GLY A 1 97 ? -6.084 7.530 -6.153 1.00 94.81 97 GLY A CA 1
ATOM 802 C C . GLY A 1 97 ? -6.172 6.272 -5.283 1.00 94.81 97 GLY A C 1
ATOM 803 O O . GLY A 1 97 ? -6.823 6.286 -4.235 1.00 94.81 97 GLY A O 1
ATOM 804 N N . PHE A 1 98 ? -5.427 5.226 -5.644 1.00 97.12 98 PHE A N 1
ATOM 805 C CA . PHE A 1 98 ? -5.322 4.000 -4.850 1.00 97.12 98 PHE A CA 1
ATOM 806 C C . PHE A 1 98 ? -4.836 4.283 -3.420 1.00 97.12 98 PHE A C 1
ATOM 808 O O . PHE A 1 98 ? -5.413 3.798 -2.446 1.00 97.12 98 PHE A O 1
ATOM 815 N N . LEU A 1 99 ? -3.810 5.124 -3.255 1.00 96.75 99 LEU A N 1
ATOM 816 C CA . LEU A 1 99 ? -3.283 5.476 -1.934 1.00 96.75 99 LEU A CA 1
ATOM 817 C C . LEU A 1 99 ? -4.273 6.260 -1.071 1.00 96.75 99 LEU A C 1
ATOM 819 O O . LEU A 1 99 ? -4.238 6.131 0.155 1.00 96.75 99 LEU A O 1
ATOM 823 N N . GLN A 1 100 ? -5.167 7.048 -1.673 1.00 95.25 100 GLN A N 1
ATOM 8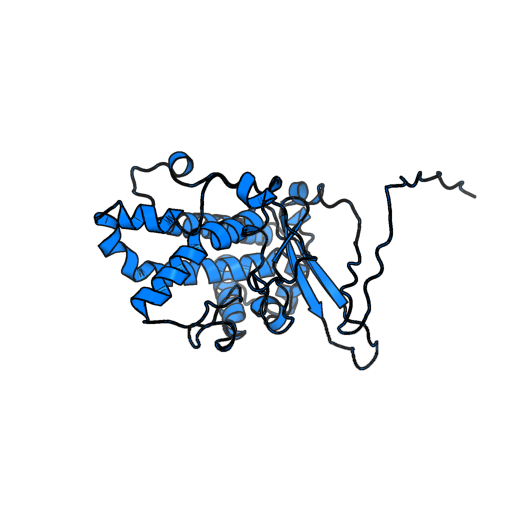24 C CA . GLN A 1 100 ? -6.265 7.687 -0.944 1.00 95.25 100 GLN A CA 1
ATOM 825 C C . GLN A 1 100 ? -7.237 6.645 -0.386 1.00 95.25 100 GLN A C 1
ATOM 827 O O . GLN A 1 100 ? -7.624 6.733 0.784 1.00 95.25 100 GLN A O 1
ATOM 832 N N . ARG A 1 101 ? -7.584 5.624 -1.176 1.00 95.44 101 ARG A N 1
ATOM 833 C CA . ARG A 1 101 ? -8.448 4.537 -0.702 1.00 95.44 101 ARG A CA 1
ATOM 834 C C . ARG A 1 101 ? -7.749 3.653 0.326 1.00 95.44 101 ARG A C 1
ATOM 836 O O . ARG A 1 101 ? -8.352 3.299 1.338 1.00 95.44 101 ARG A O 1
ATOM 843 N N . LEU A 1 102 ? -6.462 3.368 0.134 1.00 96.69 102 LEU A N 1
ATOM 844 C CA . LEU A 1 102 ? -5.656 2.633 1.106 1.00 96.69 102 LEU A CA 1
ATOM 845 C C . LEU A 1 102 ? -5.557 3.391 2.436 1.00 96.69 102 LEU A C 1
ATOM 847 O O . LEU A 1 102 ? -5.722 2.789 3.494 1.00 96.69 102 LEU A O 1
ATOM 851 N N . LEU A 1 103 ? -5.361 4.714 2.399 1.00 94.50 103 LEU A N 1
ATOM 852 C CA . LEU A 1 103 ? -5.385 5.577 3.584 1.00 94.50 103 LEU A CA 1
ATOM 853 C C . LEU A 1 103 ? -6.713 5.450 4.344 1.00 94.50 103 LEU A C 1
ATOM 855 O O . LEU A 1 103 ? -6.705 5.301 5.567 1.00 94.50 103 LEU A O 1
ATOM 859 N N . LEU A 1 104 ? -7.841 5.487 3.627 1.00 92.31 104 LEU A N 1
ATOM 860 C CA . LEU A 1 104 ? -9.166 5.293 4.214 1.00 92.31 104 LEU A CA 1
ATOM 861 C C . LEU A 1 104 ? -9.289 3.916 4.876 1.00 92.31 104 LEU A C 1
ATOM 863 O O . LEU A 1 104 ? -9.707 3.841 6.030 1.00 92.31 104 LEU A O 1
ATOM 867 N N . LEU A 1 105 ? -8.911 2.848 4.170 1.00 92.62 105 LEU A N 1
ATOM 868 C CA . LEU A 1 105 ? -8.989 1.477 4.674 1.00 92.62 105 LEU A CA 1
ATOM 869 C C . LEU A 1 105 ? -8.138 1.295 5.931 1.00 92.62 105 LEU A C 1
ATOM 871 O O . LEU A 1 105 ? -8.677 0.924 6.969 1.00 92.62 105 LEU A O 1
ATOM 875 N N . VAL A 1 106 ? -6.852 1.659 5.884 1.00 92.44 106 VAL A N 1
ATOM 876 C CA . VAL A 1 106 ? -5.947 1.601 7.046 1.00 92.44 106 VAL A CA 1
ATOM 877 C C . VAL A 1 106 ? -6.544 2.354 8.237 1.00 92.44 106 VAL A C 1
ATOM 879 O O . VAL A 1 106 ? -6.493 1.876 9.369 1.00 92.44 106 VAL A O 1
ATOM 882 N N . HIS A 1 107 ? -7.162 3.510 7.999 1.00 88.94 107 HIS A N 1
ATOM 883 C CA . HIS A 1 107 ? -7.777 4.313 9.052 1.00 88.94 107 HIS A CA 1
ATOM 884 C C . HIS A 1 107 ? -9.000 3.654 9.703 1.00 88.94 107 HIS A C 1
ATOM 886 O O . HIS A 1 107 ? -9.123 3.674 10.927 1.00 88.94 107 HIS A O 1
ATOM 892 N N . ILE A 1 108 ? -9.910 3.085 8.908 1.00 85.69 108 ILE A N 1
ATOM 893 C CA . ILE A 1 108 ? -11.184 2.546 9.416 1.00 85.69 108 ILE A CA 1
ATOM 894 C C . ILE A 1 108 ? -11.092 1.082 9.857 1.00 85.69 108 ILE A C 1
ATOM 896 O O . ILE A 1 108 ? -11.954 0.634 10.611 1.00 85.69 108 ILE A O 1
ATOM 900 N N . THR A 1 109 ? -10.067 0.338 9.423 1.00 87.19 109 THR A N 1
ATOM 901 C CA . THR A 1 109 ? -9.911 -1.091 9.747 1.00 87.19 109 THR A CA 1
ATOM 902 C C . THR A 1 109 ? -8.823 -1.396 10.774 1.00 87.19 109 THR A C 1
ATOM 904 O O . THR A 1 109 ? -8.722 -2.538 11.203 1.00 87.19 109 THR A O 1
ATOM 907 N N . SER A 1 110 ? -8.018 -0.417 11.201 1.00 79.12 110 SER A N 1
ATOM 908 C CA . SER A 1 110 ? -6.948 -0.602 12.207 1.00 79.12 110 SER A CA 1
ATOM 909 C C . SER A 1 110 ? -7.449 -0.591 13.666 1.00 79.12 110 SER A C 1
ATOM 911 O O . SER A 1 110 ? -6.678 -0.440 14.620 1.00 79.12 110 SER A O 1
ATOM 913 N N . GLY A 1 111 ? -8.760 -0.748 13.867 1.00 77.19 111 GLY A N 1
ATOM 914 C CA . GLY A 1 111 ? -9.411 -0.651 15.171 1.00 77.19 111 GLY A CA 1
ATOM 915 C C . GLY A 1 111 ? -9.603 0.809 15.567 1.00 77.19 111 GLY A C 1
ATOM 916 O O . GLY A 1 111 ? -10.131 1.593 14.785 1.00 77.19 111 GLY A O 1
ATOM 917 N N . GLN A 1 112 ? -9.179 1.192 16.778 1.00 70.31 112 GLN A N 1
ATOM 918 C CA . GLN A 1 112 ? -9.319 2.572 17.252 1.00 70.31 112 GLN A CA 1
ATOM 919 C C . GLN A 1 112 ? -8.605 3.550 16.297 1.00 70.31 112 GLN A C 1
ATOM 921 O O . GLN A 1 112 ? -7.438 3.322 15.975 1.00 70.31 112 GLN A O 1
ATOM 926 N N . PRO A 1 113 ? -9.235 4.671 15.889 1.00 69.62 113 PRO A N 1
ATOM 927 C CA . PRO A 1 113 ? -8.660 5.512 14.856 1.00 69.62 113 PRO A CA 1
ATOM 928 C C . PRO A 1 113 ? -7.423 6.216 15.408 1.00 69.62 113 PRO A C 1
ATOM 930 O O . PRO A 1 113 ? -7.483 6.865 16.461 1.00 69.62 113 PRO A O 1
ATOM 933 N N . ALA A 1 114 ? -6.309 6.106 14.687 1.00 72.88 114 ALA A N 1
ATOM 934 C CA . ALA A 1 114 ? -5.139 6.937 14.932 1.00 72.88 114 ALA A CA 1
ATOM 935 C C . ALA A 1 114 ? -5.476 8.413 14.659 1.00 72.88 114 ALA A C 1
ATOM 937 O O . ALA A 1 114 ? -6.398 8.738 13.898 1.00 72.88 114 ALA A O 1
ATOM 938 N N . ARG A 1 115 ? -4.733 9.340 15.274 1.00 79.00 115 ARG A N 1
ATOM 939 C CA . ARG A 1 115 ? -4.828 10.746 14.853 1.00 79.00 115 ARG A CA 1
ATOM 940 C C . ARG A 1 115 ? -4.357 10.871 13.414 1.00 79.00 115 ARG A C 1
ATOM 942 O O . ARG A 1 115 ? -3.442 10.167 13.009 1.00 79.00 115 ARG A O 1
ATOM 949 N N . ALA A 1 116 ? -4.905 11.841 12.685 1.00 83.31 116 ALA A N 1
ATOM 950 C CA . ALA A 1 116 ? -4.501 12.105 11.306 1.00 83.31 116 ALA A CA 1
ATOM 951 C C . ALA A 1 116 ? -2.975 12.251 11.160 1.00 83.31 116 ALA A C 1
ATOM 953 O O . ALA A 1 116 ? -2.402 11.699 10.233 1.00 83.31 116 ALA A O 1
ATOM 954 N N . THR A 1 117 ? -2.310 12.920 12.105 1.00 83.00 117 THR A N 1
ATOM 955 C CA . THR A 1 117 ? -0.849 13.104 12.107 1.00 83.00 117 THR A CA 1
ATOM 956 C C . THR A 1 117 ? -0.066 11.827 12.412 1.00 83.00 117 THR A C 1
ATOM 958 O O . THR A 1 117 ? 1.012 11.639 11.865 1.00 83.00 117 THR A O 1
ATOM 961 N N . GLU A 1 118 ? -0.585 10.960 13.286 1.00 86.19 118 GLU A N 1
ATOM 962 C CA . GLU A 1 118 ? 0.032 9.663 13.610 1.00 86.19 118 GLU A CA 1
ATOM 963 C C . GLU A 1 118 ? -0.111 8.708 12.430 1.00 86.19 118 GLU A C 1
ATOM 965 O O . GLU A 1 118 ? 0.862 8.070 12.041 1.00 86.19 118 GLU A O 1
ATOM 970 N N . LEU A 1 119 ? -1.314 8.672 11.840 1.00 89.19 119 LEU A N 1
ATOM 971 C CA . LEU A 1 119 ? -1.588 7.910 10.638 1.00 89.19 119 LEU A CA 1
ATOM 972 C C . LEU A 1 119 ? -0.690 8.412 9.524 1.00 89.19 119 LEU A C 1
ATOM 974 O O . LEU A 1 119 ? 0.210 7.697 9.161 1.00 89.19 119 LEU A O 1
ATOM 978 N N . LEU A 1 120 ? -0.814 9.653 9.060 1.00 90.94 120 LEU A N 1
ATOM 979 C CA . LEU A 1 120 ? -0.031 10.164 7.926 1.00 90.94 120 LEU A CA 1
ATOM 980 C C . LEU A 1 120 ? 1.487 10.168 8.173 1.00 90.94 120 LEU A C 1
ATOM 982 O O . LEU A 1 120 ? 2.265 10.301 7.232 1.00 90.94 120 LEU A O 1
ATOM 986 N N . GLY A 1 121 ? 1.920 10.031 9.425 1.00 90.06 121 GLY A N 1
ATOM 987 C CA . GLY A 1 121 ? 3.318 9.907 9.809 1.00 90.06 121 GLY A CA 1
ATOM 988 C C . GLY A 1 121 ? 3.932 8.516 9.624 1.00 90.06 121 GLY A C 1
ATOM 989 O O . GLY A 1 121 ? 5.151 8.425 9.769 1.00 90.06 121 GLY A O 1
ATOM 990 N N . LEU A 1 122 ? 3.156 7.460 9.313 1.00 92.44 122 LEU A N 1
ATOM 991 C CA . LEU A 1 122 ? 3.715 6.105 9.168 1.00 92.44 122 LEU A CA 1
ATOM 992 C C . LEU A 1 122 ? 4.797 6.058 8.083 1.00 92.44 122 LEU A C 1
ATOM 994 O O . LEU A 1 122 ? 4.620 6.531 6.953 1.00 92.44 122 LEU A O 1
ATOM 998 N N . ARG A 1 123 ? 5.908 5.416 8.434 1.00 93.50 123 ARG A N 1
ATOM 999 C CA . ARG A 1 123 ? 7.038 5.131 7.557 1.00 93.50 123 ARG A CA 1
ATOM 1000 C C . ARG A 1 123 ? 7.101 3.650 7.233 1.00 93.50 123 ARG A C 1
ATOM 1002 O O . ARG A 1 123 ? 6.922 2.816 8.112 1.00 93.50 123 ARG A O 1
ATOM 1009 N N . HIS A 1 124 ? 7.398 3.317 5.985 1.00 94.62 124 HIS A N 1
ATOM 1010 C CA . HIS A 1 124 ? 7.530 1.926 5.539 1.00 94.62 124 HIS A CA 1
ATOM 1011 C C . HIS A 1 124 ? 8.961 1.389 5.621 1.00 94.62 124 HIS A C 1
ATOM 1013 O O . HIS A 1 124 ? 9.164 0.213 5.353 1.00 94.62 124 HIS A O 1
ATOM 1019 N N . ARG A 1 125 ? 9.941 2.240 5.955 1.00 92.94 125 ARG A N 1
ATOM 1020 C CA . ARG A 1 125 ? 11.348 1.863 6.132 1.00 92.94 125 ARG A CA 1
ATOM 1021 C C . ARG A 1 125 ? 12.069 2.765 7.125 1.00 92.94 125 ARG A C 1
ATOM 1023 O O . ARG A 1 125 ? 11.686 3.922 7.318 1.00 92.94 125 ARG A O 1
ATOM 1030 N N . ASN A 1 126 ? 13.156 2.255 7.688 1.00 90.69 126 ASN A N 1
ATOM 1031 C CA . ASN A 1 126 ? 14.022 2.993 8.605 1.00 90.69 126 ASN A CA 1
ATOM 1032 C C . ASN A 1 126 ? 14.743 4.168 7.928 1.00 90.69 126 ASN A C 1
ATOM 1034 O O . ASN A 1 126 ? 15.195 4.065 6.780 1.00 90.69 126 ASN A O 1
ATOM 1038 N N . THR A 1 127 ? 14.945 5.261 8.668 1.00 85.44 127 THR A N 1
ATOM 1039 C CA . THR A 1 127 ? 15.686 6.444 8.199 1.00 85.44 127 THR A CA 1
ATOM 1040 C C . THR A 1 127 ? 16.846 6.805 9.133 1.00 85.44 127 THR A C 1
ATOM 1042 O O . THR A 1 127 ? 16.930 6.325 10.258 1.00 85.44 127 THR A O 1
ATOM 1045 N N . LEU A 1 128 ? 17.781 7.639 8.656 1.00 70.75 128 LEU A N 1
ATOM 1046 C CA . LEU A 1 128 ? 19.046 7.945 9.350 1.00 70.75 128 LEU A CA 1
ATOM 1047 C C . LEU A 1 128 ? 18.884 8.589 10.738 1.00 70.75 128 LEU A C 1
ATOM 1049 O O . LEU A 1 128 ? 19.775 8.472 11.567 1.00 70.75 128 LEU A O 1
ATOM 1053 N N . GLN A 1 129 ? 17.782 9.294 10.994 1.00 60.50 129 GLN A N 1
ATOM 1054 C CA . GLN A 1 129 ? 17.615 10.136 12.189 1.00 60.50 129 GLN A CA 1
ATOM 1055 C C . GLN A 1 129 ? 16.945 9.391 13.358 1.00 60.50 129 GLN A C 1
ATOM 1057 O O . GLN A 1 129 ? 16.143 9.980 14.079 1.00 60.50 129 GLN A O 1
ATOM 1062 N N . GLY A 1 130 ? 17.196 8.084 13.505 1.00 52.91 130 GLY A N 1
ATOM 1063 C CA . GLY A 1 130 ? 16.556 7.262 14.544 1.00 52.91 130 GLY A CA 1
ATOM 1064 C C . GLY A 1 130 ? 15.035 7.145 14.386 1.00 52.91 130 GLY A C 1
ATOM 1065 O O . GLY A 1 130 ? 14.323 6.837 15.337 1.00 52.91 130 GLY A O 1
ATOM 1066 N N . ARG A 1 131 ? 14.509 7.431 13.188 1.00 66.12 131 ARG A N 1
ATOM 1067 C CA . ARG A 1 131 ? 13.091 7.247 12.877 1.00 66.12 131 ARG A CA 1
ATOM 1068 C C . ARG A 1 131 ? 12.928 5.853 12.298 1.00 66.12 131 ARG A C 1
ATOM 1070 O O . ARG A 1 131 ? 13.267 5.603 11.139 1.00 66.12 131 ARG A O 1
ATOM 1077 N N . HIS A 1 132 ? 12.452 4.959 13.151 1.00 81.06 132 HIS A N 1
ATOM 1078 C CA . HIS A 1 132 ? 12.145 3.587 12.788 1.00 81.06 132 HIS A CA 1
ATOM 1079 C C . HIS A 1 132 ? 10.965 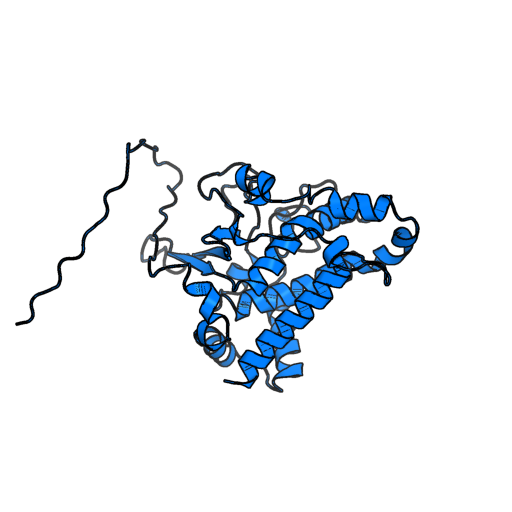3.539 11.818 1.00 81.06 132 HIS A C 1
ATOM 1081 O O . HIS A 1 132 ? 10.130 4.452 11.771 1.00 81.06 132 HIS A O 1
ATOM 1087 N N . GLN A 1 133 ? 10.910 2.465 11.039 1.00 90.31 133 GLN A N 1
ATOM 1088 C CA . GLN A 1 133 ? 9.708 2.100 10.314 1.00 90.31 133 GLN A CA 1
ATOM 1089 C C . GLN A 1 133 ? 8.529 1.941 11.279 1.00 90.31 133 GLN A C 1
ATOM 1091 O O . GLN A 1 133 ? 8.685 1.659 12.466 1.00 90.31 133 GLN A O 1
ATOM 1096 N N . ASN A 1 134 ? 7.333 2.130 10.747 1.00 93.25 134 ASN A N 1
ATOM 1097 C CA . ASN A 1 134 ? 6.081 1.963 11.462 1.00 93.25 134 ASN A CA 1
ATOM 1098 C C . ASN A 1 134 ? 5.251 0.811 10.897 1.00 93.25 134 ASN A C 1
ATOM 1100 O O . ASN A 1 134 ? 4.201 0.531 11.457 1.00 93.25 134 ASN A O 1
ATOM 1104 N N . ILE A 1 135 ? 5.675 0.189 9.796 1.00 94.88 135 ILE A N 1
ATOM 1105 C CA . ILE A 1 135 ? 4.990 -0.926 9.141 1.00 94.88 135 ILE A CA 1
ATOM 1106 C C . ILE A 1 135 ? 5.809 -2.189 9.379 1.00 94.88 135 ILE A C 1
ATOM 1108 O O . ILE A 1 135 ? 6.985 -2.215 9.027 1.00 94.88 135 ILE A O 1
ATOM 1112 N N . PHE A 1 136 ? 5.179 -3.210 9.951 1.00 94.62 136 PHE A N 1
ATOM 1113 C CA . PHE A 1 136 ? 5.810 -4.479 10.306 1.00 94.62 136 PHE A CA 1
ATOM 1114 C C . PHE A 1 136 ? 4.960 -5.655 9.833 1.00 94.62 136 PHE A C 1
ATOM 1116 O O . PHE A 1 136 ? 3.742 -5.522 9.690 1.00 94.62 136 PHE A O 1
ATOM 1123 N N . ILE A 1 137 ? 5.596 -6.809 9.634 1.00 95.00 137 ILE A N 1
ATOM 1124 C CA . ILE A 1 137 ? 4.902 -8.084 9.431 1.00 95.00 137 ILE A CA 1
ATOM 1125 C C . ILE A 1 137 ? 4.928 -8.879 10.731 1.00 95.00 137 ILE A C 1
ATOM 1127 O O . ILE A 1 137 ? 5.995 -9.165 11.271 1.00 95.00 137 ILE A O 1
ATOM 1131 N N . GLU A 1 138 ? 3.750 -9.257 11.216 1.00 89.25 138 GLU A N 1
ATOM 1132 C CA . GLU A 1 138 ? 3.593 -10.000 12.462 1.00 89.25 138 GLU A CA 1
ATOM 1133 C C . GLU A 1 138 ? 2.384 -10.944 12.343 1.00 89.25 138 GLU A C 1
ATOM 1135 O O . GLU A 1 138 ? 1.299 -10.528 11.937 1.00 89.25 138 GLU A O 1
ATOM 1140 N N . HIS A 1 139 ? 2.579 -12.234 12.637 1.00 86.44 139 HIS A N 1
ATOM 1141 C CA . HIS A 1 139 ? 1.559 -13.292 12.508 1.00 86.44 139 HIS A CA 1
ATOM 1142 C C . HIS A 1 139 ? 0.866 -13.362 11.128 1.00 86.44 139 HIS A C 1
ATOM 1144 O O . HIS A 1 139 ? -0.321 -13.670 11.032 1.00 86.44 139 HIS A O 1
ATOM 1150 N N . GLY A 1 140 ? 1.595 -13.068 10.046 1.00 88.19 140 GLY A N 1
ATOM 1151 C CA . GLY A 1 140 ? 1.039 -13.078 8.689 1.00 88.19 140 GLY A CA 1
ATOM 1152 C C . GLY A 1 140 ? 0.084 -11.920 8.394 1.00 88.19 140 GLY A C 1
ATOM 1153 O O . GLY A 1 140 ? -0.755 -12.031 7.501 1.00 88.19 140 GLY A O 1
ATOM 1154 N N . LEU A 1 141 ? 0.189 -10.825 9.146 1.00 93.25 141 LEU A N 1
ATOM 1155 C CA . LEU A 1 141 ? -0.568 -9.594 8.952 1.00 93.25 141 LEU A CA 1
ATOM 1156 C C . LEU A 1 141 ? 0.364 -8.385 9.005 1.00 93.25 141 LEU A C 1
ATOM 1158 O O . LEU A 1 141 ? 1.466 -8.441 9.554 1.00 93.25 141 LEU A O 1
ATOM 1162 N N . VAL A 1 142 ? -0.099 -7.270 8.447 1.00 95.44 142 VAL A N 1
ATOM 1163 C CA . VAL A 1 142 ? 0.575 -5.983 8.599 1.00 95.44 142 VAL A CA 1
ATOM 1164 C C . VAL A 1 142 ? 0.169 -5.361 9.931 1.00 95.44 142 VAL A C 1
ATOM 1166 O O . VAL A 1 142 ? -1.019 -5.179 10.206 1.00 95.44 142 VAL A O 1
ATOM 1169 N N . SER A 1 143 ? 1.160 -4.979 10.729 1.00 92.69 143 SER A N 1
ATOM 1170 C CA . SER A 1 143 ? 0.998 -4.215 11.963 1.00 92.69 143 SER A CA 1
ATOM 1171 C C . SER A 1 143 ? 1.567 -2.810 11.787 1.00 92.69 143 SER A C 1
ATOM 1173 O O . SER A 1 143 ? 2.692 -2.633 11.316 1.00 92.69 143 SER A O 1
ATOM 1175 N N . THR A 1 144 ? 0.786 -1.793 12.154 1.00 92.25 144 THR A N 1
ATOM 1176 C CA . THR A 1 144 ? 1.242 -0.405 12.224 1.00 92.25 144 THR A CA 1
ATOM 1177 C C . THR A 1 144 ? 1.589 -0.046 13.663 1.00 92.25 144 THR A C 1
ATOM 1179 O O . THR A 1 144 ? 0.742 -0.200 14.547 1.00 92.25 144 THR A O 1
ATOM 1182 N N . VAL A 1 145 ? 2.791 0.476 13.899 1.00 88.12 145 VAL A N 1
ATOM 1183 C CA . VAL A 1 145 ? 3.273 0.850 15.232 1.00 88.12 145 VAL A CA 1
ATOM 1184 C C . VAL A 1 145 ? 3.490 2.352 15.304 1.00 88.12 145 VAL A C 1
ATOM 1186 O O . VAL A 1 145 ? 4.311 2.920 14.584 1.00 88.12 145 VAL A O 1
ATOM 1189 N N . THR A 1 146 ? 2.758 2.998 16.207 1.00 85.19 146 THR A N 1
ATOM 1190 C CA . THR A 1 146 ? 2.879 4.439 16.471 1.00 85.19 146 THR A CA 1
ATOM 1191 C C . THR A 1 146 ? 3.257 4.685 17.923 1.00 85.19 146 THR A C 1
ATOM 1193 O O . THR A 1 146 ? 2.792 3.981 18.823 1.00 85.19 146 THR A O 1
ATOM 1196 N N . THR A 1 147 ? 4.087 5.697 18.163 1.00 70.56 147 THR A N 1
ATOM 1197 C CA . THR A 1 147 ? 4.398 6.181 19.508 1.00 70.56 147 THR A CA 1
ATOM 1198 C C . THR A 1 147 ? 3.536 7.389 19.835 1.00 70.56 147 THR A C 1
ATOM 1200 O O . THR A 1 147 ? 3.434 8.350 19.071 1.00 70.56 147 THR A O 1
ATOM 1203 N N . TYR A 1 148 ? 2.899 7.349 20.999 1.00 56.66 148 TYR A N 1
ATOM 1204 C CA . TYR A 1 148 ? 2.057 8.426 21.486 1.00 56.66 148 TYR A CA 1
ATOM 1205 C C . TYR A 1 148 ? 2.737 9.174 22.636 1.00 56.66 148 TYR A C 1
ATOM 1207 O O . TYR A 1 148 ? 3.070 8.580 23.663 1.00 56.66 148 TYR A O 1
ATOM 1215 N N . HIS A 1 149 ? 2.895 10.493 22.472 1.00 51.41 149 HIS A N 1
ATOM 1216 C CA . HIS A 1 149 ? 3.625 11.364 23.407 1.00 51.41 149 HIS A CA 1
ATOM 1217 C C . HIS A 1 149 ? 2.741 12.293 24.266 1.00 51.41 149 HIS A C 1
ATOM 1219 O O . HIS A 1 149 ? 3.267 13.102 25.033 1.00 51.41 149 HIS A O 1
ATOM 1225 N N . LYS A 1 150 ? 1.400 12.232 24.191 1.00 43.12 150 LYS A N 1
ATOM 1226 C CA . LYS A 1 150 ? 0.568 13.121 25.034 1.00 43.12 150 LYS A CA 1
ATOM 1227 C C . LYS A 1 150 ? 0.646 12.659 26.492 1.00 43.12 150 LYS A C 1
ATOM 1229 O O . LYS A 1 150 ? 0.198 11.562 26.818 1.00 43.12 150 LYS A O 1
ATOM 1234 N N . GLY A 1 151 ? 1.181 13.524 27.351 1.00 43.94 151 GLY A N 1
ATOM 1235 C CA . GLY A 1 151 ? 1.423 13.230 28.764 1.00 43.94 151 GLY A CA 1
ATOM 1236 C C . GLY A 1 151 ? 2.857 12.804 29.082 1.00 43.94 151 GLY A C 1
ATOM 1237 O O . GLY A 1 151 ? 3.092 12.349 30.197 1.00 43.94 151 GLY A O 1
ATOM 1238 N N . TYR A 1 152 ? 3.816 12.962 28.158 1.00 44.78 152 TYR A N 1
ATOM 1239 C CA . TYR A 1 152 ? 5.240 12.748 28.458 1.00 44.78 152 TYR A CA 1
ATOM 1240 C C . TYR A 1 152 ? 5.704 13.608 29.644 1.00 44.78 152 TYR A C 1
ATOM 1242 O O . TYR A 1 152 ? 6.333 13.098 30.562 1.00 44.78 152 TYR A O 1
ATOM 1250 N N . SER A 1 153 ? 5.262 14.870 29.699 1.00 47.31 153 SER A N 1
ATOM 1251 C CA . SER A 1 153 ? 5.524 15.786 30.817 1.00 47.31 153 SER A CA 1
ATOM 1252 C C . SER A 1 153 ? 4.903 15.363 32.156 1.00 47.31 153 SER A C 1
ATOM 1254 O O . SER A 1 153 ? 5.242 15.942 33.177 1.00 47.31 153 SER A O 1
ATOM 1256 N N . ILE A 1 154 ? 3.994 14.379 32.162 1.00 48.81 154 ILE A N 1
ATOM 1257 C CA . ILE A 1 154 ? 3.267 13.924 33.359 1.00 48.81 154 ILE A CA 1
ATOM 1258 C C . ILE A 1 154 ? 3.656 12.487 33.748 1.00 48.81 154 ILE A C 1
ATOM 1260 O O . ILE A 1 154 ? 3.679 12.159 34.925 1.00 48.81 154 ILE A O 1
ATOM 1264 N N . SER A 1 155 ? 3.951 11.616 32.777 1.00 53.91 155 SER A N 1
ATOM 1265 C CA . SER A 1 155 ? 4.118 10.166 32.991 1.00 53.91 155 SER A CA 1
ATOM 1266 C C . SER A 1 155 ? 5.485 9.613 32.592 1.00 53.91 155 SER A C 1
ATOM 1268 O O . SER A 1 155 ? 5.737 8.436 32.828 1.00 53.91 155 SER A O 1
ATOM 1270 N N . ASN A 1 156 ? 6.341 10.419 31.949 1.00 55.25 156 ASN A N 1
ATOM 1271 C CA . ASN A 1 156 ? 7.663 10.035 31.432 1.00 55.25 156 ASN A CA 1
ATOM 1272 C C . ASN A 1 156 ? 7.693 8.705 30.638 1.00 55.25 156 ASN A C 1
ATOM 1274 O O . ASN A 1 156 ? 8.731 8.060 30.530 1.00 55.25 156 ASN A O 1
ATOM 1278 N N . THR A 1 157 ? 6.546 8.270 30.098 1.00 50.38 157 THR A N 1
ATOM 1279 C CA . THR A 1 157 ? 6.384 6.967 29.444 1.00 50.38 157 THR A CA 1
ATOM 1280 C C . THR A 1 157 ? 5.818 7.168 28.043 1.00 50.38 157 THR A C 1
ATOM 1282 O O . THR A 1 157 ? 4.765 7.785 27.864 1.00 50.38 157 THR A O 1
ATOM 1285 N N . THR A 1 158 ? 6.502 6.631 27.035 1.00 61.50 158 THR A N 1
ATOM 1286 C CA . THR A 1 158 ? 6.011 6.600 25.652 1.00 61.50 158 THR A CA 1
ATOM 1287 C C . THR A 1 158 ? 5.059 5.422 25.491 1.00 61.50 158 THR A C 1
ATOM 1289 O O . THR A 1 158 ? 5.451 4.274 25.690 1.00 61.50 158 THR A O 1
ATOM 1292 N N . LYS A 1 159 ? 3.802 5.684 25.115 1.00 71.12 159 LYS A N 1
ATOM 1293 C CA . LYS A 1 159 ? 2.852 4.603 24.818 1.00 71.12 159 LYS A CA 1
ATOM 1294 C C . LYS A 1 159 ? 3.058 4.135 23.384 1.00 71.12 159 LYS A C 1
ATOM 1296 O O . LYS A 1 159 ? 2.852 4.912 22.454 1.00 71.12 159 LYS A O 1
ATOM 1301 N N . ILE A 1 160 ? 3.451 2.878 23.220 1.00 78.06 160 ILE A N 1
ATOM 1302 C CA . ILE A 1 160 ? 3.530 2.208 21.922 1.00 78.06 160 ILE A CA 1
ATOM 1303 C C . ILE A 1 160 ? 2.157 1.610 21.623 1.00 78.06 160 ILE A C 1
ATOM 1305 O O . ILE A 1 160 ? 1.562 0.953 22.477 1.00 78.06 160 ILE A O 1
ATOM 1309 N N . ILE A 1 161 ? 1.630 1.877 20.431 1.00 81.19 161 ILE A N 1
ATOM 1310 C CA . ILE A 1 161 ? 0.321 1.389 19.999 1.00 81.19 161 ILE A CA 1
ATOM 1311 C C . ILE A 1 161 ? 0.512 0.566 18.731 1.00 81.19 161 ILE A C 1
ATOM 1313 O O . ILE A 1 161 ? 0.854 1.123 17.686 1.00 81.19 161 ILE A O 1
ATOM 1317 N N . HIS A 1 162 ? 0.248 -0.736 18.842 1.00 84.06 162 HIS A N 1
ATOM 1318 C CA . HIS A 1 162 ? 0.180 -1.665 17.718 1.00 84.06 162 HIS A CA 1
ATOM 1319 C C . HIS A 1 162 ? -1.246 -1.702 17.173 1.00 84.06 162 HIS A C 1
ATOM 1321 O O . HIS A 1 162 ? -2.216 -1.771 17.937 1.00 84.06 162 HIS A O 1
ATOM 1327 N N . ARG A 1 163 ? -1.378 -1.661 15.849 1.00 88.44 163 ARG A N 1
ATOM 1328 C CA . ARG A 1 163 ? -2.656 -1.838 15.160 1.00 88.44 163 ARG A CA 1
ATOM 1329 C C . ARG A 1 163 ? -2.471 -2.787 13.996 1.00 88.44 163 ARG A C 1
ATOM 1331 O O . ARG A 1 163 ? -1.758 -2.447 13.060 1.00 88.44 163 ARG A O 1
ATOM 1338 N N . TYR A 1 164 ? -3.126 -3.938 14.034 1.00 89.69 164 TYR A N 1
ATOM 1339 C CA . TYR A 1 164 ? -3.073 -4.859 12.909 1.00 89.69 164 TYR A CA 1
ATOM 1340 C C . TYR A 1 164 ? -4.157 -4.529 11.900 1.00 89.69 164 TYR A C 1
ATOM 1342 O O . TYR A 1 164 ? -5.281 -4.151 12.250 1.00 89.69 164 TYR A O 1
ATOM 1350 N N . LEU A 1 165 ? -3.793 -4.677 10.637 1.00 91.88 165 LEU A N 1
ATOM 1351 C CA . LEU A 1 165 ? -4.697 -4.547 9.517 1.00 91.88 165 LEU A CA 1
ATOM 1352 C C . LEU A 1 165 ? -5.303 -5.916 9.209 1.00 91.88 165 LEU A C 1
ATOM 1354 O O . LEU A 1 165 ? -4.598 -6.923 9.280 1.00 91.88 165 LEU A O 1
ATOM 1358 N N . PRO A 1 166 ? -6.586 -5.983 8.820 1.00 92.50 166 PRO A N 1
ATOM 1359 C CA . PRO A 1 166 ? -7.156 -7.231 8.338 1.00 92.50 166 PRO A CA 1
ATOM 1360 C C . PRO A 1 166 ? -6.391 -7.778 7.135 1.00 92.50 166 PRO A C 1
ATOM 1362 O O . PRO A 1 166 ? -5.723 -7.016 6.426 1.00 92.50 166 PRO A O 1
ATOM 1365 N N . LYS A 1 167 ? -6.518 -9.078 6.862 1.00 93.19 167 LYS A N 1
ATOM 1366 C CA . LYS A 1 167 ? -5.710 -9.758 5.841 1.00 93.19 167 LYS A CA 1
ATOM 1367 C C . LYS A 1 167 ? -5.824 -9.091 4.470 1.00 93.19 167 LYS A C 1
ATOM 1369 O O . LYS A 1 167 ? -4.808 -8.771 3.866 1.00 93.19 167 LYS A O 1
ATOM 1374 N N . ALA A 1 168 ? -7.047 -8.791 4.032 1.00 95.12 168 ALA A N 1
ATOM 1375 C CA . ALA A 1 168 ? -7.281 -8.146 2.740 1.00 95.12 168 ALA A CA 1
ATOM 1376 C C . ALA A 1 168 ? -6.578 -6.780 2.627 1.00 95.12 168 ALA A C 1
ATOM 1378 O O . ALA A 1 168 ? -6.018 -6.457 1.588 1.00 95.12 168 ALA A O 1
ATOM 1379 N N . VAL A 1 169 ? -6.556 -5.985 3.704 1.00 96.38 169 VAL A N 1
ATOM 1380 C CA . VAL A 1 169 ? -5.873 -4.679 3.716 1.00 96.38 169 VAL A CA 1
ATOM 1381 C C . VAL A 1 169 ? -4.356 -4.854 3.831 1.00 96.38 169 VAL A C 1
ATOM 1383 O O . VAL A 1 169 ? -3.605 -4.112 3.205 1.00 96.38 169 VAL A O 1
ATOM 1386 N N . SER A 1 170 ? -3.900 -5.862 4.578 1.00 97.00 170 SER A N 1
ATOM 1387 C CA . SER A 1 170 ? -2.484 -6.233 4.668 1.00 97.00 170 SER A CA 1
ATOM 1388 C C . SER A 1 170 ? -1.914 -6.609 3.299 1.00 97.00 170 SER A C 1
ATOM 1390 O O . SER A 1 170 ? -0.853 -6.115 2.928 1.00 97.00 170 SER A O 1
ATOM 1392 N N . GLU A 1 171 ? -2.636 -7.413 2.514 1.00 97.44 171 GLU A N 1
ATOM 1393 C CA . GLU A 1 171 ? -2.246 -7.770 1.144 1.00 97.44 171 GLU A CA 1
ATOM 1394 C C . GLU A 1 171 ? -2.129 -6.529 0.249 1.00 97.44 171 GLU A C 1
ATOM 1396 O O . GLU A 1 171 ? -1.132 -6.391 -0.458 1.00 97.44 171 GLU A O 1
ATOM 1401 N N . LEU A 1 172 ? -3.080 -5.586 0.326 1.00 98.38 172 LEU A N 1
ATOM 1402 C CA . LEU A 1 172 ? -3.008 -4.321 -0.421 1.00 98.38 172 LEU A CA 1
ATOM 1403 C C . LEU A 1 172 ? -1.750 -3.513 -0.064 1.00 98.38 172 LEU A C 1
ATOM 1405 O O . LEU A 1 172 ? -1.058 -3.026 -0.959 1.00 98.38 172 LEU A O 1
ATOM 1409 N N . VAL A 1 173 ? -1.434 -3.383 1.232 1.00 98.38 173 VAL A N 1
ATOM 1410 C CA . VAL A 1 173 ? -0.227 -2.674 1.694 1.00 98.38 173 VAL A CA 1
ATOM 1411 C C . VAL A 1 173 ? 1.037 -3.370 1.192 1.00 98.38 173 VAL A C 1
ATOM 1413 O O . VAL A 1 173 ? 1.946 -2.701 0.701 1.00 98.38 173 VAL A O 1
ATOM 1416 N N . VAL A 1 174 ? 1.107 -4.698 1.287 1.00 98.31 174 VAL A N 1
ATOM 1417 C CA . VAL A 1 174 ? 2.299 -5.449 0.876 1.00 98.31 174 VAL A CA 1
ATOM 1418 C C . VAL A 1 174 ? 2.496 -5.400 -0.634 1.00 98.31 174 VAL A C 1
ATOM 1420 O O . VAL A 1 174 ? 3.608 -5.113 -1.067 1.00 98.31 174 VAL A O 1
ATOM 1423 N N . TYR A 1 175 ? 1.449 -5.590 -1.442 1.00 98.38 175 TYR A N 1
ATOM 1424 C CA . TYR A 1 175 ? 1.552 -5.440 -2.897 1.00 98.38 175 TYR A CA 1
ATOM 1425 C C . TYR A 1 175 ? 1.985 -4.031 -3.302 1.00 98.38 175 TYR A C 1
ATOM 1427 O O . TYR A 1 175 ? 2.839 -3.883 -4.178 1.00 98.38 175 TYR A O 1
ATOM 1435 N N . TYR A 1 176 ? 1.452 -3.003 -2.635 1.00 98.38 176 TYR A N 1
ATOM 1436 C CA . TYR A 1 176 ? 1.891 -1.632 -2.861 1.00 98.38 176 TYR A CA 1
ATOM 1437 C C . TYR A 1 176 ? 3.384 -1.461 -2.577 1.00 98.38 176 TYR A C 1
ATOM 1439 O O . TYR A 1 176 ? 4.113 -0.982 -3.440 1.00 98.38 176 TYR A O 1
ATOM 1447 N N . LEU A 1 177 ? 3.857 -1.871 -1.397 1.00 98.00 177 LEU A N 1
ATOM 1448 C CA . LEU A 1 177 ? 5.264 -1.712 -1.017 1.00 98.00 177 LEU A CA 1
ATOM 1449 C C . LEU A 1 177 ? 6.210 -2.564 -1.871 1.00 98.00 177 LEU A C 1
ATOM 1451 O O . LEU A 1 177 ? 7.340 -2.147 -2.120 1.00 98.00 177 LEU A O 1
ATOM 1455 N N . TRP A 1 178 ? 5.760 -3.744 -2.298 1.00 97.94 178 TRP A N 1
ATOM 1456 C CA . TRP A 1 178 ? 6.572 -4.710 -3.027 1.00 97.94 178 TRP A CA 1
ATOM 1457 C C . TRP A 1 178 ? 6.667 -4.409 -4.522 1.00 97.94 178 TRP A C 1
ATOM 1459 O O . TRP A 1 178 ? 7.778 -4.388 -5.040 1.00 97.94 178 TRP A O 1
ATOM 1469 N N . LEU A 1 179 ? 5.542 -4.179 -5.208 1.00 97.56 179 LEU A N 1
ATOM 1470 C CA . LEU A 1 179 ? 5.497 -4.100 -6.677 1.00 97.56 179 LEU A CA 1
ATOM 1471 C C . LEU A 1 179 ? 5.273 -2.673 -7.196 1.00 97.56 179 LEU A C 1
ATOM 1473 O O . LEU A 1 179 ? 5.902 -2.259 -8.166 1.00 97.56 179 LEU A O 1
ATOM 1477 N N . ILE A 1 180 ? 4.391 -1.902 -6.552 1.00 97.12 180 ILE A N 1
ATOM 1478 C CA . ILE A 1 180 ? 3.955 -0.595 -7.075 1.00 97.12 180 ILE A CA 1
ATOM 1479 C C . ILE A 1 180 ? 4.927 0.519 -6.679 1.00 97.12 180 ILE A C 1
ATOM 1481 O O . ILE A 1 180 ? 5.313 1.341 -7.512 1.00 97.12 180 ILE A O 1
ATOM 1485 N N . LEU A 1 181 ? 5.325 0.566 -5.405 1.00 95.94 181 LEU A N 1
ATOM 1486 C CA . LEU A 1 181 ? 6.168 1.622 -4.851 1.00 95.94 181 LEU A CA 1
ATOM 1487 C C . LEU A 1 181 ? 7.535 1.707 -5.548 1.00 95.94 181 LEU A C 1
ATOM 1489 O O . LEU A 1 181 ? 7.902 2.822 -5.914 1.00 95.94 181 LEU A O 1
ATOM 1493 N N . PRO A 1 182 ? 8.285 0.611 -5.781 1.00 94.94 182 PRO A N 1
ATOM 1494 C CA . PRO A 1 182 ? 9.581 0.716 -6.449 1.00 94.94 182 PRO A CA 1
ATOM 1495 C C . PRO A 1 182 ? 9.470 1.281 -7.868 1.00 94.94 182 PRO A C 1
ATOM 1497 O O . PRO A 1 182 ? 10.259 2.143 -8.254 1.00 94.94 182 PRO A O 1
ATOM 1500 N N . PHE A 1 183 ? 8.453 0.848 -8.620 1.00 93.06 183 PHE A N 1
ATOM 1501 C CA . PHE A 1 183 ? 8.201 1.354 -9.965 1.00 93.06 183 PHE A CA 1
ATOM 1502 C C . PHE A 1 183 ? 7.804 2.832 -9.942 1.00 93.06 183 PHE A C 1
ATOM 1504 O O . PHE A 1 183 ? 8.391 3.641 -10.655 1.00 93.06 183 PHE A O 1
ATOM 1511 N N . ARG A 1 184 ? 6.889 3.217 -9.045 1.00 91.94 184 ARG A N 1
ATOM 1512 C CA . ARG A 1 184 ? 6.527 4.620 -8.808 1.00 91.94 184 ARG A CA 1
ATOM 1513 C C . ARG A 1 184 ? 7.753 5.476 -8.462 1.00 91.94 184 ARG A C 1
ATOM 1515 O O . ARG A 1 184 ? 7.902 6.562 -9.014 1.00 91.94 184 ARG A O 1
ATOM 1522 N N . GLU A 1 185 ? 8.632 5.013 -7.570 1.00 90.50 185 GLU A N 1
ATOM 1523 C CA . GLU A 1 185 ? 9.862 5.734 -7.208 1.00 90.50 185 GLU A CA 1
ATOM 1524 C C . GLU A 1 185 ? 10.798 5.890 -8.421 1.00 90.50 185 GLU A C 1
ATOM 152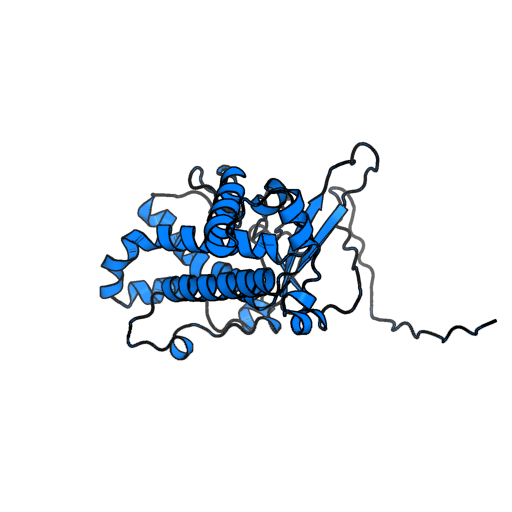6 O O . GLU A 1 185 ? 11.348 6.971 -8.630 1.00 90.50 185 GLU A O 1
ATOM 1531 N N . ALA A 1 186 ? 10.974 4.847 -9.241 1.00 89.00 186 ALA A N 1
ATOM 1532 C CA . ALA A 1 186 ? 11.785 4.914 -10.462 1.00 89.00 186 ALA A CA 1
ATOM 1533 C C . ALA A 1 186 ? 11.234 5.943 -11.462 1.00 89.00 186 ALA A C 1
ATOM 1535 O O . ALA A 1 186 ? 11.972 6.715 -12.072 1.00 89.00 186 ALA A O 1
ATOM 1536 N N . LEU A 1 187 ? 9.918 5.994 -11.571 1.00 86.75 187 LEU A N 1
ATOM 1537 C CA . LEU A 1 187 ? 9.182 6.843 -12.486 1.00 86.75 187 LEU A CA 1
ATOM 1538 C C . LEU A 1 187 ? 9.168 8.312 -12.077 1.00 86.75 187 LEU A C 1
ATOM 1540 O O . LEU A 1 187 ? 9.373 9.188 -12.910 1.00 86.75 187 LEU A O 1
ATOM 1544 N N . GLU A 1 188 ? 9.003 8.594 -10.785 1.00 83.38 188 GLU A N 1
ATOM 1545 C CA . GLU A 1 188 ? 9.153 9.946 -10.244 1.00 83.38 188 GLU A CA 1
ATOM 1546 C C . GLU A 1 188 ? 10.574 10.482 -10.489 1.00 83.38 188 GLU A C 1
ATOM 1548 O O . GLU A 1 188 ? 10.731 11.658 -10.822 1.00 83.38 188 GLU A O 1
ATOM 1553 N N . ARG A 1 189 ? 11.605 9.627 -10.395 1.00 84.69 189 ARG A N 1
ATOM 1554 C CA . ARG A 1 189 ? 12.989 10.011 -10.729 1.00 84.69 189 ARG A CA 1
ATOM 1555 C C . ARG A 1 189 ? 13.138 10.391 -12.200 1.00 84.69 189 ARG A C 1
ATOM 1557 O O . ARG A 1 189 ? 13.761 11.409 -12.485 1.00 84.69 189 ARG A O 1
ATOM 1564 N N . LEU A 1 190 ? 12.561 9.603 -13.108 1.00 82.19 190 LEU A N 1
ATOM 1565 C CA . LEU A 1 190 ? 12.624 9.850 -14.553 1.00 82.19 190 LEU A CA 1
ATOM 1566 C C . LEU A 1 190 ? 11.806 11.082 -14.964 1.00 82.19 190 LEU A C 1
ATOM 1568 O O . LEU A 1 190 ? 12.331 11.977 -15.617 1.00 82.19 190 LEU A O 1
ATOM 1572 N N . ALA A 1 191 ? 10.539 11.152 -14.553 1.00 77.94 191 ALA A N 1
ATOM 1573 C CA . ALA A 1 191 ? 9.601 12.179 -15.001 1.00 77.94 191 ALA A CA 1
ATOM 1574 C C . ALA A 1 191 ? 9.856 13.556 -14.370 1.00 77.94 191 ALA A C 1
ATOM 1576 O O . ALA A 1 191 ? 9.608 14.579 -15.003 1.00 77.94 191 ALA A O 1
ATOM 1577 N N . ARG A 1 192 ? 10.316 13.601 -13.111 1.00 73.75 192 ARG A N 1
ATOM 1578 C CA . ARG A 1 192 ? 10.492 14.860 -12.360 1.00 73.75 192 ARG A CA 1
ATOM 1579 C C . ARG A 1 192 ? 11.954 15.253 -12.153 1.00 73.75 192 ARG A C 1
ATOM 1581 O O . ARG A 1 192 ? 12.212 16.244 -11.478 1.00 73.75 192 ARG A O 1
ATOM 1588 N N . GLY A 1 193 ? 12.908 14.479 -12.683 1.00 70.88 193 GLY A N 1
ATOM 1589 C CA . GLY A 1 193 ? 14.339 14.704 -12.443 1.00 70.88 193 GLY A CA 1
ATOM 1590 C C . GLY A 1 193 ? 14.708 14.620 -10.958 1.00 70.88 193 GLY A C 1
ATOM 1591 O O . GLY A 1 193 ? 15.616 15.302 -10.481 1.00 70.88 193 GLY A O 1
ATOM 1592 N N . HIS A 1 194 ? 13.959 13.836 -10.177 1.00 68.44 194 HIS A N 1
ATOM 1593 C CA . HIS A 1 194 ? 14.158 13.755 -8.733 1.00 68.44 194 HIS A CA 1
ATOM 1594 C C . HIS A 1 194 ? 15.399 12.911 -8.433 1.00 68.44 194 HIS A C 1
ATOM 1596 O O . HIS A 1 194 ? 15.350 11.689 -8.469 1.00 68.44 194 HIS A O 1
ATOM 1602 N N . HIS A 1 195 ? 16.521 13.545 -8.096 1.00 71.00 195 HIS A N 1
ATOM 1603 C CA . HIS A 1 195 ? 17.766 12.831 -7.758 1.00 71.00 195 HIS A CA 1
ATOM 1604 C C . HIS A 1 195 ? 17.955 12.590 -6.249 1.00 71.00 195 HIS A C 1
ATOM 1606 O O . HIS A 1 195 ? 18.918 11.949 -5.827 1.00 71.00 195 HIS A O 1
ATOM 1612 N N . GLY A 1 196 ? 17.037 13.098 -5.422 1.00 71.50 196 GLY A N 1
ATOM 1613 C CA . GLY A 1 196 ? 17.059 12.909 -3.974 1.00 71.50 196 GLY A CA 1
ATOM 1614 C C . GLY A 1 196 ? 16.711 11.477 -3.538 1.00 71.50 196 GLY A C 1
ATOM 1615 O O . GLY A 1 196 ? 16.169 10.690 -4.318 1.00 71.50 196 GLY A O 1
ATOM 1616 N N . PRO A 1 197 ? 16.983 11.117 -2.268 1.00 76.88 197 PRO A N 1
ATOM 1617 C CA . PRO A 1 197 ? 16.504 9.853 -1.719 1.00 76.88 197 PRO A CA 1
ATOM 1618 C C . PRO A 1 197 ? 14.976 9.802 -1.813 1.00 76.88 197 PRO A C 1
ATOM 1620 O O . PRO A 1 197 ? 14.316 10.824 -1.655 1.00 76.88 197 PRO A O 1
ATOM 1623 N N . ALA A 1 198 ? 14.399 8.627 -2.049 1.00 84.94 198 ALA A N 1
ATOM 1624 C CA . ALA A 1 198 ? 12.948 8.501 -2.047 1.00 84.94 198 ALA A CA 1
ATOM 1625 C C . ALA A 1 198 ? 12.389 8.614 -0.616 1.00 84.94 198 ALA A C 1
ATOM 1627 O O . ALA A 1 198 ? 13.087 8.350 0.372 1.00 84.94 198 ALA A O 1
ATOM 1628 N N . SER A 1 199 ? 11.133 9.030 -0.486 1.00 88.69 199 SER A N 1
ATOM 1629 C CA . SER A 1 199 ? 10.499 9.239 0.820 1.00 88.69 199 SER A CA 1
ATOM 1630 C C . SER A 1 199 ? 10.296 7.919 1.568 1.00 88.69 199 SER A C 1
ATOM 1632 O O . SER A 1 199 ? 9.965 6.899 0.965 1.00 88.69 199 SER A O 1
ATOM 1634 N N . ALA A 1 200 ? 10.511 7.905 2.887 1.00 92.06 200 ALA A N 1
ATOM 1635 C CA . ALA A 1 200 ? 10.175 6.742 3.708 1.00 92.06 200 ALA A CA 1
ATOM 1636 C C . ALA A 1 200 ? 8.711 6.741 4.175 1.00 92.06 200 ALA A C 1
ATOM 1638 O O . ALA A 1 200 ? 8.278 5.759 4.774 1.00 92.06 200 ALA A O 1
ATOM 1639 N N . PHE A 1 201 ? 7.956 7.822 3.952 1.00 93.25 201 PHE A N 1
ATOM 1640 C CA . PHE A 1 201 ? 6.544 7.897 4.331 1.00 93.25 201 PHE A CA 1
ATOM 1641 C C . PHE A 1 201 ? 5.681 6.995 3.448 1.00 93.25 201 PHE A C 1
ATOM 1643 O O . PHE A 1 201 ? 5.897 6.914 2.240 1.00 93.25 201 PHE A O 1
ATOM 1650 N N . LEU A 1 202 ? 4.663 6.366 4.040 1.00 93.75 202 LEU A N 1
ATOM 1651 C CA . LEU A 1 202 ? 3.683 5.581 3.284 1.00 93.75 202 LEU A CA 1
ATOM 1652 C C . LEU A 1 202 ? 2.822 6.474 2.366 1.00 93.75 202 LEU A C 1
ATOM 1654 O O . LEU A 1 202 ? 2.463 6.062 1.267 1.00 93.75 202 LEU A O 1
ATOM 1658 N N . TRP A 1 203 ? 2.574 7.723 2.781 1.00 93.38 203 TRP A N 1
ATOM 1659 C CA . TRP A 1 203 ? 1.874 8.750 1.997 1.00 93.38 203 TRP A CA 1
ATOM 1660 C C . TRP A 1 203 ? 2.780 9.970 1.785 1.00 93.38 203 TRP A C 1
ATOM 1662 O O . TRP A 1 203 ? 2.680 10.954 2.525 1.00 93.38 203 TRP A O 1
ATOM 1672 N N . PRO A 1 204 ? 3.712 9.911 0.823 1.00 89.38 204 PRO A N 1
ATOM 1673 C CA . PRO A 1 204 ? 4.691 10.971 0.616 1.00 89.38 204 PRO A CA 1
ATOM 1674 C C . PRO A 1 204 ? 4.048 12.222 0.008 1.00 89.38 204 PRO A C 1
ATOM 1676 O O . PRO A 1 204 ? 3.228 12.125 -0.909 1.00 89.38 204 PRO A O 1
ATOM 1679 N N . ALA A 1 205 ? 4.426 13.405 0.497 1.00 83.44 205 ALA A N 1
ATOM 1680 C CA . ALA A 1 205 ? 4.020 14.659 -0.131 1.00 83.44 205 ALA A CA 1
ATOM 1681 C C . ALA A 1 205 ? 4.587 14.779 -1.554 1.00 83.44 205 ALA A C 1
ATOM 1683 O O . ALA A 1 205 ? 5.680 14.302 -1.844 1.00 83.44 205 ALA A O 1
ATOM 1684 N N . ALA A 1 206 ? 3.848 15.454 -2.439 1.00 68.38 206 ALA A N 1
ATOM 1685 C CA . ALA A 1 206 ? 4.301 15.713 -3.806 1.00 68.38 206 ALA A CA 1
ATOM 1686 C C . ALA A 1 206 ? 5.488 16.697 -3.865 1.00 68.38 206 ALA A C 1
ATOM 1688 O O . ALA A 1 206 ? 6.235 16.699 -4.840 1.00 68.38 206 ALA A O 1
ATOM 1689 N N . ALA A 1 207 ? 5.660 17.530 -2.831 1.00 51.91 207 ALA A N 1
ATOM 1690 C CA . ALA A 1 207 ? 6.689 18.558 -2.757 1.00 51.91 207 ALA A CA 1
ATOM 1691 C C . ALA A 1 207 ? 7.775 18.171 -1.741 1.00 51.91 207 ALA A C 1
ATOM 1693 O O . ALA A 1 207 ? 7.500 18.043 -0.553 1.00 51.91 207 ALA A O 1
ATOM 1694 N N . GLY A 1 208 ? 9.011 18.022 -2.224 1.00 50.41 208 GLY A N 1
ATOM 1695 C CA . GLY A 1 208 ? 10.213 17.785 -1.421 1.00 50.41 208 GLY A CA 1
ATOM 1696 C C . GLY A 1 208 ? 10.758 16.364 -1.567 1.00 50.41 208 GLY A C 1
ATOM 1697 O O . GLY A 1 208 ? 10.092 15.377 -1.277 1.00 50.41 208 GLY A O 1
ATOM 1698 N N . GLY A 1 209 ? 11.991 16.252 -2.062 1.00 50.94 209 GLY A N 1
ATOM 1699 C CA . GLY A 1 209 ? 12.686 14.971 -2.172 1.00 50.94 209 GLY A CA 1
ATOM 1700 C C . GLY A 1 209 ? 12.915 14.321 -0.811 1.00 50.94 209 GLY A C 1
ATOM 1701 O O . GLY A 1 209 ? 13.358 14.964 0.142 1.00 50.94 209 GLY A O 1
ATOM 1702 N N . GLY A 1 210 ? 12.630 13.026 -0.732 1.00 59.75 210 GLY A N 1
ATOM 1703 C CA . GLY A 1 210 ? 12.912 12.210 0.442 1.00 59.75 210 GLY A CA 1
ATOM 1704 C C . GLY A 1 210 ? 12.107 12.579 1.678 1.00 59.75 210 GLY A C 1
ATOM 1705 O O . GLY A 1 210 ? 11.001 13.104 1.608 1.00 59.75 210 GLY A O 1
ATOM 1706 N N . ASP A 1 211 ? 12.680 12.293 2.845 1.00 58.38 211 ASP A N 1
ATOM 1707 C CA . ASP A 1 211 ? 12.027 12.533 4.135 1.00 58.38 211 ASP A CA 1
ATOM 1708 C C . ASP A 1 211 ? 11.793 14.017 4.451 1.00 58.38 211 ASP A C 1
ATOM 1710 O O . ASP A 1 211 ? 11.034 14.320 5.373 1.00 58.38 211 ASP A O 1
ATOM 1714 N N . GLN A 1 212 ? 12.428 14.930 3.706 1.00 60.31 212 GLN A N 1
ATOM 1715 C CA . GLN A 1 212 ? 12.258 16.374 3.873 1.00 60.31 212 GLN A CA 1
ATOM 1716 C C . GLN A 1 212 ? 10.951 16.893 3.264 1.00 60.31 212 GLN A C 1
ATOM 1718 O O . GLN A 1 212 ? 10.439 17.901 3.740 1.00 60.31 212 GLN A O 1
ATOM 1723 N N . GLY A 1 213 ? 10.378 16.193 2.275 1.00 67.62 213 GLY A N 1
ATOM 1724 C CA . GLY A 1 213 ? 9.067 16.551 1.720 1.00 67.62 213 GLY A CA 1
ATOM 1725 C C . GLY A 1 213 ? 7.905 16.309 2.678 1.00 67.62 213 GLY A C 1
ATOM 1726 O O . GLY A 1 213 ? 6.828 16.873 2.518 1.00 67.62 213 GLY A O 1
ATOM 1727 N N . GLY A 1 214 ? 8.122 15.510 3.724 1.00 82.56 214 GLY A N 1
ATOM 1728 C CA . GLY A 1 214 ? 7.069 15.176 4.671 1.00 82.56 214 GLY A CA 1
ATOM 1729 C C . GLY A 1 214 ? 6.033 14.212 4.086 1.00 82.56 214 GLY A C 1
ATOM 1730 O O . GLY A 1 214 ? 6.250 13.545 3.068 1.00 82.56 214 GLY A O 1
ATOM 1731 N N . SER A 1 215 ? 4.899 14.121 4.771 1.00 89.31 215 SER A N 1
ATOM 1732 C CA . SER A 1 215 ? 3.757 13.312 4.360 1.00 89.31 215 SER A CA 1
ATOM 1733 C C . SER A 1 215 ? 2.585 14.169 3.896 1.00 89.31 215 SER A C 1
ATOM 1735 O O . SER A 1 215 ? 2.599 15.396 4.011 1.00 89.31 215 SER A O 1
ATOM 1737 N N . TRP A 1 216 ? 1.558 13.523 3.341 1.00 91.88 216 TRP A N 1
ATOM 1738 C CA . TRP A 1 216 ? 0.322 14.200 2.958 1.00 91.88 216 TRP A CA 1
ATOM 1739 C C . TRP A 1 216 ? -0.265 15.044 4.103 1.00 91.88 216 TRP A C 1
ATOM 1741 O O . TRP A 1 216 ? -0.204 14.648 5.269 1.00 91.88 216 TRP A O 1
ATOM 1751 N N . PRO A 1 217 ? -0.894 16.192 3.788 1.00 89.50 217 PRO A N 1
ATOM 1752 C CA . PRO A 1 217 ? -1.533 17.029 4.795 1.00 89.50 217 PRO A CA 1
ATOM 1753 C C . PRO A 1 217 ? -2.766 16.335 5.388 1.00 89.50 217 PRO A C 1
ATOM 1755 O O . PRO A 1 217 ? -3.499 15.629 4.693 1.00 89.50 217 PRO A O 1
ATOM 1758 N N . SER A 1 218 ? -3.059 16.607 6.665 1.00 86.31 218 SER A N 1
ATOM 1759 C CA . SER A 1 218 ? -4.218 16.028 7.376 1.00 86.31 218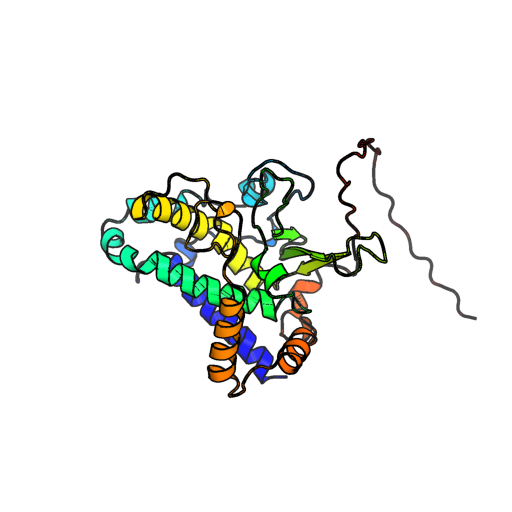 SER A CA 1
ATOM 1760 C C . SER A 1 218 ? -5.568 16.318 6.711 1.00 86.31 218 SER A C 1
ATOM 1762 O O . SER A 1 218 ? -6.491 15.510 6.809 1.00 86.31 218 SER A O 1
ATOM 1764 N N . GLU A 1 219 ? -5.673 17.431 5.984 1.00 86.62 219 GLU A N 1
ATOM 1765 C CA . GLU A 1 219 ? -6.871 17.789 5.221 1.00 86.62 219 GLU A CA 1
ATOM 1766 C C . GLU A 1 219 ? -7.218 16.743 4.151 1.00 86.62 219 GLU A C 1
ATOM 1768 O O . GLU A 1 219 ? -8.386 16.541 3.826 1.00 86.62 219 GLU A O 1
ATOM 1773 N N . ARG A 1 220 ? -6.222 16.013 3.642 1.00 88.44 220 ARG A N 1
ATOM 1774 C CA . ARG A 1 220 ? -6.434 14.978 2.633 1.00 88.44 220 ARG A CA 1
ATOM 1775 C C . ARG A 1 220 ? -7.219 13.788 3.180 1.00 88.44 220 ARG A C 1
ATOM 1777 O O . ARG A 1 220 ? -8.208 13.390 2.574 1.00 88.44 220 ARG A O 1
ATOM 1784 N N . LEU A 1 221 ? -6.841 13.287 4.360 1.00 86.25 221 LEU A N 1
ATOM 1785 C CA . LEU A 1 221 ? -7.590 12.234 5.056 1.00 86.25 221 LEU A CA 1
ATOM 1786 C C . LEU A 1 221 ? -9.041 12.667 5.300 1.00 86.25 221 LEU A C 1
ATOM 1788 O O . LEU A 1 221 ? -9.974 11.898 5.071 1.00 86.25 221 LEU A O 1
ATOM 1792 N N . ARG A 1 222 ? -9.232 13.915 5.744 1.00 85.38 222 ARG A N 1
ATOM 1793 C CA . ARG A 1 222 ? -10.560 14.478 6.005 1.00 85.38 222 ARG A CA 1
ATOM 1794 C C . ARG A 1 222 ? -11.425 14.501 4.745 1.00 85.38 222 ARG A C 1
ATOM 1796 O O . ARG A 1 222 ? -12.573 14.069 4.812 1.00 85.38 222 ARG A O 1
ATOM 1803 N N . LYS A 1 223 ? -10.886 14.979 3.620 1.00 88.00 223 LYS A N 1
ATOM 1804 C CA . LYS A 1 223 ? -11.606 15.047 2.339 1.00 88.00 223 LYS A CA 1
ATOM 1805 C C . LYS A 1 223 ? -12.039 13.667 1.856 1.00 88.00 223 LYS A C 1
ATOM 1807 O O . LYS A 1 223 ? -13.218 13.493 1.568 1.00 88.00 223 LYS A O 1
ATOM 1812 N N . VAL A 1 224 ? -11.129 12.691 1.859 1.00 87.81 224 VAL A N 1
ATOM 1813 C CA . VAL A 1 224 ? -11.434 11.310 1.444 1.00 87.81 224 VAL A CA 1
ATOM 1814 C C . VAL A 1 224 ? -12.532 10.709 2.324 1.00 87.81 224 VAL A C 1
ATOM 1816 O O . VAL A 1 224 ? -13.518 10.181 1.815 1.00 87.81 224 VAL A O 1
ATOM 1819 N N . LEU A 1 225 ? -12.410 10.854 3.650 1.00 84.69 225 LEU A N 1
ATOM 1820 C CA . LEU A 1 225 ? -13.432 10.386 4.589 1.00 84.69 225 LEU A CA 1
ATOM 1821 C C . LEU A 1 225 ? -14.798 11.014 4.309 1.00 84.69 225 LEU A C 1
ATOM 1823 O O . LEU A 1 225 ? -15.800 10.309 4.299 1.00 84.69 225 LEU A O 1
ATOM 1827 N N . GLN A 1 226 ? -14.852 12.328 4.091 1.00 84.56 226 GLN A N 1
ATOM 1828 C CA . GLN A 1 226 ? -16.108 13.029 3.826 1.00 84.56 226 GLN A CA 1
ATOM 1829 C C . GLN A 1 226 ? -16.732 12.621 2.490 1.00 84.56 226 GLN A C 1
ATOM 1831 O O . GLN A 1 226 ? -17.941 12.409 2.439 1.00 84.56 226 GLN A O 1
ATOM 1836 N N . GLN A 1 227 ? -15.926 12.495 1.435 1.00 86.88 227 GLN A N 1
ATOM 1837 C CA . GLN A 1 227 ? -16.386 12.102 0.103 1.00 86.88 227 GLN A CA 1
ATOM 1838 C C . GLN A 1 227 ? -16.994 10.698 0.115 1.00 86.88 227 GLN A C 1
ATOM 1840 O O . GLN A 1 227 ? -18.136 10.520 -0.306 1.00 86.88 227 GLN A O 1
ATOM 1845 N N . GLU A 1 228 ? -16.278 9.715 0.662 1.00 85.62 228 GLU A N 1
ATOM 1846 C CA . GLU A 1 228 ? -16.745 8.325 0.678 1.00 85.62 228 GLU A CA 1
ATOM 1847 C C . GLU A 1 228 ? -17.924 8.130 1.646 1.00 85.62 228 GLU A C 1
ATOM 1849 O O . GLU A 1 228 ? -18.867 7.400 1.342 1.00 85.62 228 GLU A O 1
ATOM 1854 N N . ALA A 1 229 ? -17.953 8.842 2.777 1.00 78.19 229 ALA A N 1
ATOM 1855 C CA . ALA A 1 229 ? -19.106 8.816 3.680 1.00 78.19 229 ALA A CA 1
ATOM 1856 C C . ALA A 1 229 ? -20.370 9.398 3.042 1.00 78.19 229 ALA A C 1
ATOM 1858 O O . ALA A 1 229 ? -21.456 8.833 3.180 1.00 78.19 229 ALA A O 1
ATOM 1859 N N . GLN A 1 230 ? -20.231 10.524 2.340 1.00 80.62 230 GLN A N 1
ATOM 1860 C CA . GLN A 1 230 ? -21.352 11.176 1.677 1.00 80.62 230 GLN A CA 1
ATOM 1861 C C . GLN A 1 230 ? -21.895 10.306 0.541 1.00 80.62 230 GLN A C 1
ATOM 1863 O O . GLN A 1 230 ? -23.111 10.178 0.413 1.00 80.62 230 GLN A O 1
ATOM 1868 N N . ALA A 1 231 ? -21.006 9.697 -0.249 1.00 81.00 231 ALA A N 1
ATOM 1869 C CA . ALA A 1 231 ? -21.383 8.868 -1.388 1.00 81.00 231 ALA A CA 1
ATOM 1870 C C . ALA A 1 231 ? -22.135 7.592 -0.977 1.00 81.00 231 ALA A C 1
ATOM 1872 O O . ALA A 1 231 ? -23.087 7.206 -1.647 1.00 81.00 231 ALA A O 1
ATOM 1873 N N . HIS A 1 232 ? -21.730 6.950 0.123 1.00 75.69 232 HIS A N 1
ATOM 1874 C CA . HIS A 1 232 ? -22.210 5.600 0.456 1.00 75.69 232 HIS A CA 1
ATOM 1875 C C . HIS A 1 232 ? -23.148 5.528 1.642 1.00 75.69 232 HIS A C 1
ATOM 1877 O O . HIS A 1 232 ? -23.967 4.621 1.738 1.00 75.69 232 HIS A O 1
ATOM 1883 N N . LEU A 1 233 ? -23.004 6.459 2.577 1.00 71.88 233 LEU A N 1
ATOM 1884 C CA . LEU A 1 233 ? -23.749 6.430 3.829 1.00 71.88 233 LEU A CA 1
ATOM 1885 C C . LEU A 1 233 ? -24.732 7.591 3.913 1.00 71.88 233 LEU A C 1
ATOM 1887 O O . LEU A 1 233 ? -25.481 7.663 4.879 1.00 71.88 233 LEU A O 1
ATOM 1891 N N . GLN A 1 234 ? -24.737 8.487 2.915 1.00 71.62 234 GLN A N 1
ATOM 1892 C CA . GLN A 1 234 ? -25.583 9.682 2.860 1.00 71.62 234 GLN A CA 1
ATOM 1893 C C . GLN A 1 234 ? -25.473 10.543 4.132 1.00 71.62 234 GLN A C 1
ATOM 1895 O O . GLN A 1 234 ? -26.383 11.297 4.473 1.00 71.62 234 GLN A O 1
ATOM 1900 N N . THR A 1 235 ? -24.345 10.449 4.849 1.00 65.12 235 THR A N 1
ATOM 1901 C CA . THR A 1 235 ? -24.097 11.208 6.079 1.00 65.12 235 THR A CA 1
ATOM 1902 C C . THR A 1 235 ? -22.792 11.986 5.981 1.00 65.12 235 THR A C 1
ATOM 1904 O O . THR A 1 235 ? -21.803 11.511 5.418 1.00 65.12 235 THR A O 1
ATOM 1907 N N . LYS A 1 236 ? -22.753 13.167 6.610 1.00 62.31 236 LYS A N 1
ATOM 1908 C CA . LYS A 1 236 ? -21.489 13.848 6.900 1.00 62.31 236 LYS A CA 1
ATOM 1909 C C . LYS A 1 236 ? -20.846 13.187 8.117 1.00 62.31 236 LYS A C 1
ATOM 1911 O O . LYS A 1 236 ? -21.362 13.273 9.231 1.00 62.31 236 LYS A O 1
ATOM 1916 N N . LEU A 1 237 ? -19.703 12.545 7.898 1.00 61.06 237 LEU A N 1
ATOM 1917 C CA . LEU A 1 237 ? -18.923 11.889 8.945 1.00 61.06 237 LEU A CA 1
ATOM 1918 C C . LEU A 1 237 ? -18.405 12.945 9.939 1.00 61.06 237 LEU A C 1
ATOM 1920 O O . LEU A 1 237 ? -17.613 13.818 9.575 1.00 61.06 237 LEU A O 1
ATOM 1924 N N . ASN A 1 238 ? -18.864 12.886 11.192 1.00 60.22 238 ASN A N 1
ATOM 1925 C CA . ASN A 1 238 ? -18.332 13.701 12.285 1.00 60.22 238 ASN A CA 1
ATOM 1926 C C . ASN A 1 238 ? -17.416 12.847 13.187 1.00 60.22 238 ASN A C 1
ATOM 1928 O O . ASN A 1 238 ? -17.390 11.619 13.094 1.00 60.22 238 ASN A O 1
ATOM 1932 N N . ILE A 1 239 ? -16.641 13.490 14.069 1.00 54.25 239 ILE A N 1
ATOM 1933 C CA . ILE A 1 239 ? -15.641 12.813 14.922 1.00 54.25 239 ILE A CA 1
ATOM 1934 C C . ILE A 1 239 ? -16.280 11.730 15.815 1.00 54.25 239 ILE A C 1
ATOM 1936 O O . ILE A 1 239 ? -15.628 10.733 16.133 1.00 54.25 239 ILE A O 1
ATOM 1940 N N . LEU A 1 240 ? -17.540 11.899 16.227 1.00 50.16 240 LEU A N 1
ATOM 1941 C CA . LEU A 1 240 ? -18.259 10.917 17.043 1.00 50.16 240 LEU A CA 1
ATOM 1942 C C . LEU A 1 240 ? -18.687 9.709 16.204 1.00 50.16 240 LEU A C 1
ATOM 1944 O O . LEU A 1 240 ? -18.491 8.582 16.654 1.00 50.16 240 LEU A O 1
ATOM 1948 N N . THR A 1 241 ? -19.170 9.920 14.975 1.00 59.09 241 THR A N 1
ATOM 1949 C CA . THR A 1 241 ? -19.478 8.832 14.031 1.00 59.09 241 THR A CA 1
ATOM 1950 C C . THR A 1 241 ? -18.222 8.034 13.689 1.00 59.09 241 THR A C 1
ATOM 1952 O O . THR A 1 241 ? -18.233 6.808 13.753 1.00 59.09 241 THR A O 1
ATOM 1955 N N . GLN A 1 242 ? -17.107 8.726 13.439 1.00 58.81 242 GLN A N 1
ATOM 1956 C CA . GLN A 1 242 ? -15.802 8.116 13.173 1.00 58.81 242 GLN A CA 1
ATOM 1957 C C . GLN A 1 242 ? -15.324 7.254 14.348 1.00 58.81 242 GLN A C 1
ATOM 1959 O O . GLN A 1 242 ? -14.921 6.106 14.169 1.00 58.81 242 GLN A O 1
ATOM 1964 N N . LYS A 1 243 ? -15.384 7.792 15.573 1.00 59.41 243 LYS A N 1
ATOM 1965 C CA . LYS A 1 243 ? -15.025 7.039 16.781 1.00 59.41 243 LYS A CA 1
ATOM 1966 C C . LYS A 1 243 ? -15.961 5.859 17.016 1.00 59.41 243 LYS A C 1
ATOM 1968 O O . LYS A 1 243 ? -15.495 4.834 17.492 1.00 59.41 243 LYS A O 1
ATOM 1973 N N . GLY A 1 244 ? -17.248 5.999 16.702 1.00 56.88 244 GLY A N 1
ATOM 1974 C CA . GLY A 1 244 ? -18.221 4.913 16.774 1.00 56.88 244 GLY A CA 1
ATOM 1975 C C . GLY A 1 244 ? -17.863 3.763 15.835 1.00 56.88 244 GLY A C 1
ATOM 1976 O O . GLY A 1 244 ? -17.833 2.620 16.274 1.00 56.88 244 GLY A O 1
ATOM 1977 N N . TRP A 1 245 ? -17.508 4.056 14.582 1.00 58.44 245 TRP A N 1
ATOM 1978 C CA . TRP A 1 245 ? -17.143 3.029 13.597 1.00 58.44 245 TRP A CA 1
ATOM 1979 C C . TRP A 1 245 ? -15.869 2.285 13.968 1.00 58.44 245 TRP A C 1
ATOM 1981 O O . TRP A 1 245 ? -15.834 1.064 13.942 1.00 58.44 245 TRP A O 1
ATOM 1991 N N . CYS A 1 246 ? -14.849 3.016 14.397 1.00 57.78 246 CYS A N 1
ATOM 1992 C CA . CYS A 1 246 ? -13.576 2.442 14.813 1.00 57.78 246 CYS A CA 1
ATOM 1993 C C . CYS A 1 246 ? -13.630 1.732 16.184 1.00 57.78 246 CYS A C 1
ATOM 1995 O O . CYS A 1 246 ? -12.654 1.112 16.601 1.00 57.78 246 CYS A O 1
ATOM 1997 N N . ARG A 1 247 ? -14.744 1.855 16.924 1.00 51.81 247 ARG A N 1
ATOM 1998 C CA . ARG A 1 247 ? -15.014 1.093 18.158 1.00 51.81 247 ARG A CA 1
ATOM 1999 C C . ARG A 1 247 ? -15.766 -0.206 17.897 1.00 51.81 247 ARG A C 1
ATOM 2001 O O . ARG A 1 247 ? -15.868 -1.009 18.821 1.00 51.81 247 ARG A O 1
ATOM 2008 N N . ILE A 1 248 ? -16.285 -0.404 16.686 1.00 55.59 248 ILE A N 1
ATOM 2009 C CA . ILE A 1 248 ? -16.901 -1.670 16.303 1.00 55.59 248 ILE A CA 1
ATOM 2010 C C . ILE A 1 248 ? -15.782 -2.715 16.235 1.00 55.59 248 ILE A C 1
ATOM 2012 O O . ILE A 1 248 ? -14.780 -2.480 15.549 1.00 55.59 248 ILE A O 1
ATOM 2016 N N . PRO A 1 249 ? -15.901 -3.838 16.965 1.00 55.28 249 PRO A N 1
ATOM 2017 C CA . PRO A 1 249 ? -14.918 -4.904 16.904 1.00 55.28 249 PRO A CA 1
ATOM 2018 C C . PRO A 1 249 ? -14.676 -5.312 15.451 1.00 55.28 249 PRO A C 1
ATOM 2020 O O . PRO A 1 249 ? -15.614 -5.565 14.702 1.00 55.28 249 PRO A O 1
ATOM 2023 N N . ILE A 1 250 ? -13.413 -5.427 15.046 1.00 55.38 250 ILE A N 1
ATOM 2024 C CA . ILE A 1 250 ? -13.038 -5.841 13.683 1.00 55.38 250 ILE A CA 1
ATOM 2025 C C . ILE A 1 250 ? -13.651 -7.215 13.325 1.00 55.38 250 ILE A C 1
ATOM 2027 O O . ILE A 1 250 ? -13.972 -7.477 12.164 1.00 55.38 250 ILE A O 1
ATOM 2031 N N . LEU A 1 251 ? -13.908 -8.060 14.334 1.00 52.06 251 LEU A N 1
ATOM 2032 C CA . LEU A 1 251 ? -14.654 -9.317 14.214 1.00 52.06 251 LEU A CA 1
ATOM 2033 C C . LEU A 1 251 ? -16.067 -9.105 13.626 1.00 52.06 251 LEU A C 1
ATOM 2035 O O . LEU A 1 251 ? -16.511 -9.890 12.789 1.00 52.06 251 LEU A O 1
ATOM 2039 N N . GLU A 1 252 ? -16.747 -8.015 13.993 1.00 51.03 252 GLU A N 1
ATOM 2040 C CA . GLU A 1 252 ? -18.082 -7.650 13.495 1.00 51.03 252 GLU A CA 1
ATOM 2041 C C . GLU A 1 252 ? -18.055 -7.087 12.063 1.00 51.03 252 GLU A C 1
ATOM 2043 O O . GLU A 1 252 ? -19.063 -7.138 11.355 1.00 51.03 252 GLU A O 1
ATOM 2048 N N . LEU A 1 253 ? -16.891 -6.622 11.590 1.00 55.75 253 LEU A N 1
ATOM 2049 C CA . LEU A 1 253 ? -16.668 -6.209 10.197 1.00 55.75 253 LEU A CA 1
ATOM 2050 C C . LEU A 1 253 ? -16.421 -7.400 9.251 1.00 55.75 253 LEU A C 1
ATOM 2052 O O . LEU A 1 253 ? -16.239 -7.204 8.052 1.00 55.75 253 LEU A O 1
ATOM 2056 N N . GLY A 1 254 ? -16.470 -8.638 9.756 1.00 55.94 254 GLY A N 1
ATOM 2057 C CA . GLY A 1 254 ? -16.318 -9.854 8.951 1.00 55.94 254 GLY A CA 1
ATOM 2058 C C . GLY A 1 254 ? -14.886 -10.382 8.847 1.00 55.94 254 GLY A C 1
ATOM 2059 O O . GLY A 1 254 ? -14.660 -11.346 8.124 1.00 55.94 254 GLY A O 1
ATOM 2060 N N . PHE A 1 255 ? -13.941 -9.819 9.602 1.00 56.72 255 PHE A N 1
ATOM 2061 C CA . PHE A 1 255 ? -12.534 -10.243 9.618 1.00 56.72 255 PHE A CA 1
ATOM 2062 C C . PHE A 1 255 ? -12.212 -11.225 10.754 1.00 56.72 255 PHE A C 1
ATOM 2064 O O . PHE A 1 255 ? -11.070 -11.344 11.187 1.00 56.72 255 PHE A O 1
ATOM 2071 N N . ALA A 1 256 ? -13.215 -11.936 11.276 1.00 52.19 256 ALA A N 1
ATOM 2072 C CA . ALA A 1 256 ? -13.064 -12.744 12.485 1.00 52.19 256 ALA A CA 1
ATOM 2073 C C . ALA A 1 256 ? -11.994 -13.847 12.391 1.00 52.19 256 ALA A C 1
ATOM 2075 O O . ALA A 1 256 ? -11.353 -14.180 13.386 1.00 52.19 256 ALA A O 1
ATOM 2076 N N . ARG A 1 257 ? -11.769 -14.393 11.191 1.00 51.78 257 ARG A N 1
ATOM 2077 C CA . ARG A 1 257 ? -10.778 -15.451 10.952 1.00 51.78 257 ARG A CA 1
ATOM 2078 C C . ARG A 1 257 ? -9.333 -14.958 11.045 1.00 51.78 257 ARG A C 1
ATOM 2080 O O . ARG A 1 257 ? -8.479 -15.725 11.470 1.00 51.78 257 ARG A O 1
ATOM 2087 N N . ASP A 1 258 ? -9.083 -13.688 10.739 1.00 52.66 258 ASP A N 1
ATOM 2088 C CA . ASP A 1 258 ? -7.726 -13.132 10.660 1.00 52.66 258 ASP A CA 1
ATOM 2089 C C . ASP A 1 258 ? -7.067 -13.009 12.049 1.00 52.66 258 ASP A C 1
ATOM 2091 O O . ASP A 1 258 ? -5.850 -13.078 12.175 1.00 52.66 258 ASP A O 1
ATOM 2095 N N . TRP A 1 259 ? -7.866 -12.889 13.115 1.00 50.84 259 TRP A N 1
ATOM 2096 C CA . TRP A 1 259 ? -7.384 -12.596 14.474 1.00 50.84 259 TRP A CA 1
ATOM 2097 C C . TRP A 1 259 ? -7.182 -13.818 15.372 1.00 50.84 259 TRP A C 1
ATOM 2099 O O . TRP A 1 259 ? -6.552 -13.697 16.422 1.00 50.84 259 TRP A O 1
ATOM 2109 N N . HIS A 1 260 ? -7.647 -15.002 14.958 1.00 50.25 260 HIS A N 1
ATOM 2110 C CA . HIS A 1 260 ? -7.358 -16.250 15.681 1.00 50.25 260 HIS A CA 1
ATOM 2111 C C . HIS A 1 260 ? -5.847 -16.559 15.713 1.00 50.25 260 HIS A C 1
ATOM 2113 O O . HIS A 1 260 ? -5.394 -17.317 16.564 1.00 50.25 260 HIS A O 1
ATOM 2119 N N . LEU A 1 261 ? -5.068 -15.927 14.827 1.00 47.44 261 LEU A N 1
ATOM 2120 C CA . LEU A 1 261 ? -3.614 -16.054 14.719 1.00 47.44 261 LEU A CA 1
ATOM 2121 C C . LEU A 1 261 ? -2.829 -15.197 15.734 1.00 47.44 261 LEU A C 1
ATOM 2123 O O . LEU A 1 261 ? -1.646 -15.452 15.927 1.00 47.44 261 LEU A O 1
ATOM 2127 N N . ILE A 1 262 ? -3.455 -14.201 16.383 1.00 49.22 262 ILE A N 1
ATOM 2128 C CA . ILE A 1 262 ? -2.761 -13.187 17.216 1.00 49.22 262 ILE A CA 1
ATOM 2129 C C . ILE A 1 262 ? -2.833 -13.494 18.734 1.00 49.22 262 ILE A C 1
ATOM 2131 O O . ILE A 1 262 ? -2.273 -12.764 19.542 1.00 49.22 262 ILE A O 1
ATOM 2135 N N . GLY A 1 263 ? -3.505 -14.578 19.147 1.00 39.19 263 GLY A N 1
ATOM 2136 C CA . GLY A 1 263 ? -3.546 -15.121 20.521 1.00 39.19 263 GLY A CA 1
ATOM 2137 C C . GLY A 1 263 ? -3.224 -14.158 21.683 1.00 39.19 263 GLY A C 1
ATOM 2138 O O . GLY A 1 263 ? -2.083 -14.124 22.113 1.00 39.19 263 GLY A O 1
ATOM 2139 N N . HIS A 1 264 ? -4.217 -13.417 22.204 1.00 33.41 264 HIS A N 1
ATOM 2140 C CA . HIS A 1 264 ? -4.297 -12.699 23.507 1.00 33.41 264 HIS A CA 1
ATOM 2141 C C . HIS A 1 264 ? -3.023 -12.155 24.210 1.00 33.41 264 HIS A C 1
ATOM 2143 O O . HIS A 1 264 ? -3.049 -11.911 25.417 1.00 33.41 264 HIS A O 1
ATOM 2149 N N . SER A 1 265 ? -1.929 -11.883 23.509 1.00 31.59 265 SER A N 1
ATOM 2150 C CA . SER A 1 265 ? -0.675 -11.437 24.112 1.00 31.59 265 SER A CA 1
ATOM 2151 C C . SER A 1 265 ? -0.362 -10.022 23.640 1.00 31.59 265 SER A C 1
ATOM 2153 O O . SER A 1 265 ? 0.118 -9.779 22.539 1.00 31.59 265 SER A O 1
ATOM 2155 N N . GLN A 1 266 ? -0.668 -9.047 24.500 1.00 29.33 266 GLN A N 1
ATOM 2156 C CA . GLN A 1 266 ? -0.052 -7.726 24.411 1.00 29.33 266 GLN A CA 1
ATOM 2157 C C . GLN A 1 266 ? 1.436 -7.889 24.740 1.00 29.33 266 GLN A C 1
ATOM 2159 O O . GLN A 1 266 ? 1.823 -7.918 25.907 1.00 29.33 266 GLN A O 1
ATOM 2164 N N . LEU A 1 267 ? 2.271 -8.048 23.716 1.00 30.05 267 LEU A N 1
ATOM 2165 C CA . LEU A 1 267 ? 3.721 -8.039 23.868 1.00 30.05 267 LEU A CA 1
ATOM 2166 C C . LEU A 1 267 ? 4.203 -6.586 23.969 1.00 30.05 267 LEU A C 1
ATOM 2168 O O . LEU A 1 267 ? 4.094 -5.800 23.030 1.00 30.05 267 LEU A O 1
ATOM 2172 N N . HIS A 1 268 ? 4.727 -6.222 25.139 1.00 26.67 268 HIS A N 1
ATOM 2173 C CA . HIS A 1 268 ? 5.473 -4.984 25.339 1.00 26.67 268 HIS A CA 1
ATOM 2174 C C . HIS A 1 268 ? 6.877 -5.145 24.745 1.00 26.67 268 HIS A C 1
ATOM 2176 O O . HIS A 1 268 ? 7.763 -5.706 25.388 1.00 26.67 268 HIS A O 1
ATOM 2182 N N . PHE A 1 269 ? 7.106 -4.625 23.540 1.00 30.09 269 PHE A N 1
ATOM 2183 C CA . PHE A 1 269 ? 8.464 -4.408 23.045 1.00 30.09 269 PHE A CA 1
ATOM 2184 C C . PHE A 1 269 ? 9.013 -3.105 23.636 1.00 30.09 269 PHE A C 1
ATOM 2186 O O . PHE A 1 269 ? 8.557 -2.010 23.307 1.00 30.09 269 PHE A O 1
ATOM 2193 N N . ALA A 1 270 ? 9.985 -3.215 24.541 1.00 25.97 270 ALA A N 1
ATOM 2194 C CA . ALA A 1 270 ? 10.764 -2.075 25.003 1.00 25.97 270 ALA A CA 1
ATOM 2195 C C . ALA A 1 270 ? 11.848 -1.764 23.960 1.00 25.97 270 ALA A C 1
ATOM 2197 O O . ALA A 1 270 ? 12.821 -2.502 23.833 1.00 25.97 270 ALA A O 1
ATOM 2198 N N . TYR A 1 271 ? 11.687 -0.674 23.207 1.00 31.19 271 TYR A N 1
ATOM 2199 C CA . TYR A 1 271 ? 12.796 -0.105 22.441 1.00 31.19 271 TYR A CA 1
ATOM 2200 C C . TYR A 1 271 ? 13.794 0.527 23.425 1.00 31.19 271 TYR A C 1
ATOM 2202 O O . TYR A 1 271 ? 13.379 1.373 24.225 1.00 31.19 271 TYR A O 1
ATOM 2210 N N . PRO A 1 272 ? 15.087 0.153 23.408 1.00 29.34 272 PRO A N 1
ATOM 2211 C CA . PRO A 1 272 ? 16.075 0.807 24.250 1.00 29.34 272 PRO A CA 1
ATOM 2212 C C . PRO A 1 272 ? 16.254 2.253 23.775 1.00 29.34 272 PRO A C 1
ATOM 2214 O O . PRO A 1 272 ? 16.513 2.516 22.600 1.00 29.34 272 PRO A O 1
ATOM 2217 N N . GLY A 1 273 ? 16.074 3.200 24.696 1.00 27.64 273 GLY A N 1
ATOM 2218 C CA . GLY A 1 273 ? 16.343 4.611 24.440 1.00 27.64 273 GLY A CA 1
ATOM 2219 C C . GLY A 1 273 ? 17.830 4.861 24.144 1.00 27.64 273 GLY A C 1
ATOM 2220 O O . GLY A 1 273 ? 18.683 4.043 24.506 1.00 27.64 273 GLY A O 1
ATOM 2221 N N . PRO A 1 274 ? 18.166 5.990 23.497 1.00 26.25 274 PRO A N 1
ATOM 2222 C CA . PRO A 1 274 ? 19.549 6.320 23.175 1.00 26.25 274 PRO A CA 1
ATOM 2223 C C . PRO A 1 274 ? 20.373 6.437 24.468 1.00 26.25 274 PRO A C 1
ATOM 2225 O O . PRO A 1 274 ? 20.117 7.314 25.288 1.00 26.25 274 PRO A O 1
ATOM 2228 N N . GLY A 1 275 ? 21.343 5.532 24.650 1.00 30.92 275 GLY A N 1
ATOM 2229 C CA . GLY A 1 275 ? 22.280 5.531 25.783 1.00 30.92 275 GLY A CA 1
ATOM 2230 C C . GLY A 1 275 ? 22.265 4.294 26.691 1.00 30.92 275 GLY A C 1
ATOM 2231 O O . GLY A 1 275 ? 23.075 4.239 27.611 1.00 30.92 275 GLY A O 1
ATOM 2232 N N . MET A 1 276 ? 21.406 3.292 26.462 1.00 25.03 276 MET A N 1
ATOM 2233 C CA . MET A 1 276 ? 21.455 2.036 27.232 1.00 25.03 276 MET A CA 1
ATOM 2234 C C . MET A 1 276 ? 22.302 0.963 26.534 1.00 25.03 276 MET A C 1
ATOM 2236 O O . MET A 1 276 ? 22.033 0.585 25.396 1.00 25.03 276 MET A O 1
ATOM 2240 N N . ALA A 1 277 ? 23.328 0.469 27.233 1.00 23.95 277 ALA A N 1
ATOM 2241 C CA . ALA A 1 277 ? 24.160 -0.647 26.792 1.00 23.95 277 ALA A CA 1
ATOM 2242 C C . ALA A 1 277 ? 23.349 -1.956 26.754 1.00 23.95 277 ALA A C 1
ATOM 2244 O O . ALA A 1 277 ? 22.649 -2.297 27.707 1.00 23.95 277 ALA A O 1
ATOM 2245 N N . VAL A 1 278 ? 23.457 -2.689 25.644 1.00 27.30 278 VAL A N 1
ATOM 2246 C CA . VAL A 1 278 ? 22.809 -3.989 25.432 1.00 27.30 278 VAL A CA 1
ATOM 2247 C C . VAL A 1 278 ? 23.685 -5.079 26.051 1.00 27.30 278 VAL A C 1
ATOM 2249 O O . VAL A 1 278 ? 24.796 -5.311 25.580 1.00 27.30 278 VAL A O 1
ATOM 2252 N N . TYR A 1 279 ? 23.190 -5.766 27.081 1.00 22.31 279 TYR A N 1
ATOM 2253 C CA . TYR A 1 279 ? 23.777 -7.028 27.541 1.00 22.31 279 TYR A CA 1
ATOM 2254 C C . TYR A 1 279 ? 23.029 -8.212 26.909 1.00 22.31 279 TYR A C 1
ATOM 2256 O O . TYR A 1 279 ? 21.796 -8.186 26.858 1.00 22.31 279 TYR A O 1
ATOM 2264 N N . PRO A 1 280 ? 23.728 -9.262 26.438 1.00 26.16 280 PRO A N 1
ATOM 2265 C CA . PRO A 1 280 ? 23.084 -10.428 25.853 1.00 26.16 280 PRO A CA 1
ATOM 2266 C C . PRO A 1 280 ? 22.576 -11.346 26.972 1.00 26.16 280 PRO A C 1
ATOM 2268 O O . PRO A 1 280 ? 23.366 -11.865 27.759 1.00 26.16 280 PRO A O 1
ATOM 2271 N N . ALA A 1 281 ? 21.263 -11.569 27.048 1.00 27.83 281 ALA A N 1
ATOM 2272 C CA . ALA A 1 281 ? 20.702 -12.618 27.895 1.00 27.83 281 ALA A CA 1
ATOM 2273 C C . ALA A 1 281 ? 20.467 -13.890 27.066 1.00 27.83 281 ALA A C 1
ATOM 2275 O O . ALA A 1 281 ? 19.785 -13.891 26.044 1.00 27.83 281 ALA A O 1
ATOM 2276 N N . LEU A 1 282 ? 21.108 -14.953 27.536 1.00 25.66 282 LEU A N 1
ATOM 2277 C CA . LEU A 1 282 ? 21.220 -16.297 26.989 1.00 25.66 282 LEU A CA 1
ATOM 2278 C C . LEU A 1 282 ? 19.912 -17.123 27.074 1.00 25.66 282 LEU A C 1
ATOM 2280 O O . LEU A 1 282 ? 19.176 -17.044 28.050 1.00 25.66 282 LEU A O 1
ATOM 2284 N N . THR A 1 283 ? 19.744 -18.012 26.084 1.00 27.53 283 THR A N 1
ATOM 2285 C CA . THR A 1 283 ? 19.191 -19.393 26.146 1.00 27.53 283 THR A CA 1
ATOM 2286 C C . THR A 1 283 ? 17.732 -19.677 26.591 1.00 27.53 283 THR A C 1
ATOM 2288 O O . THR A 1 283 ? 17.444 -19.749 27.777 1.00 27.53 283 THR A O 1
ATOM 2291 N N . SER A 1 284 ? 16.912 -20.075 25.597 1.00 23.14 284 SER A N 1
ATOM 2292 C CA . SER A 1 284 ? 15.856 -21.132 25.555 1.00 23.14 284 SER A CA 1
ATOM 2293 C C . SER A 1 284 ? 14.568 -21.086 26.427 1.00 23.14 284 SER A C 1
ATOM 2295 O O . SER A 1 284 ? 14.557 -20.518 27.514 1.00 23.14 284 SER A O 1
ATOM 2297 N N . PRO A 1 285 ? 13.449 -21.705 25.960 1.00 31.17 285 PRO A N 1
ATOM 2298 C CA . PRO A 1 285 ? 12.079 -21.382 26.368 1.00 31.17 285 PRO A CA 1
ATOM 2299 C C . PRO A 1 285 ? 11.560 -22.253 27.524 1.00 31.17 285 PRO A C 1
ATOM 2301 O O . PRO A 1 285 ? 11.747 -23.470 27.543 1.00 31.17 285 PRO A O 1
ATOM 2304 N N . ARG A 1 286 ? 10.817 -21.650 28.459 1.00 22.62 286 ARG A N 1
ATOM 2305 C CA . ARG A 1 286 ? 9.992 -22.377 29.438 1.00 22.62 286 ARG A CA 1
ATOM 2306 C C . ARG A 1 286 ? 8.516 -22.054 29.231 1.00 22.62 286 ARG A C 1
ATOM 2308 O O . ARG A 1 286 ? 8.081 -20.924 29.422 1.00 22.62 286 ARG A O 1
ATOM 2315 N N . TRP A 1 287 ? 7.766 -23.086 28.863 1.00 21.97 287 TRP A N 1
ATOM 2316 C CA . TRP A 1 287 ? 6.309 -23.143 28.892 1.00 21.97 287 TRP A CA 1
ATOM 2317 C C . TRP A 1 287 ? 5.806 -22.916 30.323 1.00 21.97 287 TRP A C 1
ATOM 2319 O O . TRP A 1 287 ? 6.264 -23.593 31.245 1.00 21.97 287 TRP A O 1
ATOM 2329 N N . ILE A 1 288 ? 4.860 -21.995 30.519 1.00 25.19 288 ILE A N 1
ATOM 2330 C CA . ILE A 1 288 ? 4.150 -21.859 31.796 1.00 25.19 288 ILE A CA 1
ATOM 2331 C C . ILE A 1 288 ? 2.851 -22.659 31.711 1.00 25.19 288 ILE A C 1
ATOM 2333 O O . ILE A 1 288 ? 1.934 -22.335 30.961 1.00 25.19 288 ILE A O 1
ATOM 2337 N N . VAL A 1 289 ? 2.814 -23.721 32.512 1.00 24.03 289 VAL A N 1
ATOM 2338 C CA . VAL A 1 289 ? 1.643 -24.527 32.856 1.00 24.03 289 VAL A CA 1
ATOM 2339 C C . VAL A 1 289 ? 0.706 -23.684 33.730 1.00 24.03 289 VAL A C 1
ATOM 2341 O O . VAL A 1 289 ? 1.109 -23.222 34.797 1.00 24.03 289 VAL A O 1
ATOM 2344 N N . LEU A 1 290 ? -0.546 -23.499 33.307 1.00 26.22 290 LEU A N 1
ATOM 2345 C CA . LEU A 1 290 ? -1.598 -22.914 34.142 1.00 26.22 290 LEU A CA 1
ATOM 2346 C C . LEU A 1 290 ? -2.160 -23.997 35.076 1.00 26.22 290 LEU A C 1
ATOM 2348 O O . LEU A 1 290 ? -2.694 -25.003 34.610 1.00 26.22 290 LEU A O 1
ATOM 2352 N N . LYS A 1 291 ? -2.053 -23.800 36.396 1.00 24.92 291 LYS A N 1
ATOM 2353 C CA . LYS A 1 291 ? -2.835 -24.579 37.370 1.00 24.92 291 LYS A CA 1
ATOM 2354 C C . LYS A 1 291 ? -4.279 -24.055 37.406 1.00 24.92 291 LYS A C 1
ATOM 2356 O O . LYS A 1 291 ? -4.459 -22.837 37.411 1.00 24.92 291 LYS A O 1
ATOM 2361 N N . PRO A 1 292 ? -5.297 -24.930 37.482 1.00 30.16 292 PRO A N 1
ATOM 2362 C CA . PRO A 1 292 ? -6.674 -24.504 37.697 1.00 30.16 292 PRO A CA 1
ATOM 2363 C C . PRO A 1 292 ? -6.833 -23.956 39.121 1.00 30.16 292 PRO A C 1
ATOM 2365 O O . PRO A 1 292 ? -6.431 -24.596 40.093 1.00 30.16 292 PRO A O 1
ATOM 2368 N N . GLY A 1 293 ? -7.393 -22.750 39.231 1.00 29.17 293 GLY A N 1
ATOM 2369 C CA . GLY A 1 293 ? -7.741 -22.135 40.506 1.00 29.17 293 GLY A CA 1
ATOM 2370 C C . GLY A 1 293 ? -8.890 -22.886 41.173 1.00 29.17 293 GLY A C 1
ATOM 2371 O O . GLY A 1 293 ? -9.953 -23.066 40.584 1.00 29.17 293 GLY A O 1
ATOM 2372 N N . THR A 1 294 ? -8.655 -23.328 42.403 1.00 31.20 294 THR A N 1
ATOM 2373 C CA . THR A 1 294 ? -9.669 -23.797 43.347 1.00 31.20 294 THR A CA 1
ATOM 2374 C C . THR A 1 294 ? -10.629 -22.665 43.694 1.00 31.20 294 THR A C 1
ATOM 2376 O O . THR A 1 294 ? -10.198 -21.587 44.100 1.00 31.20 294 THR A O 1
ATOM 2379 N N . ALA A 1 295 ? -11.922 -22.940 43.547 1.00 33.62 295 ALA A N 1
ATOM 2380 C CA . ALA A 1 295 ? -13.002 -22.141 44.098 1.00 33.62 295 ALA A CA 1
ATOM 2381 C C . ALA A 1 295 ? -13.129 -22.396 45.608 1.00 33.62 295 ALA A C 1
ATOM 2383 O O . ALA A 1 295 ? -13.203 -23.554 46.023 1.00 33.62 295 ALA A O 1
ATOM 2384 N N . ALA A 1 296 ? -13.172 -21.315 46.384 1.00 33.38 296 ALA A N 1
ATOM 2385 C CA . ALA A 1 296 ? -13.932 -21.155 47.623 1.00 33.38 296 ALA A CA 1
ATOM 2386 C C . ALA A 1 296 ? -14.020 -19.654 47.925 1.00 33.38 296 ALA A C 1
ATOM 2388 O O . ALA A 1 296 ? -12.951 -19.001 47.908 1.00 33.38 296 ALA A O 1
#

pLDDT: mean 75.44, std 22.34, range [21.97, 98.38]

Sequence (296 aa):
MRGLREFVAGQVSRAQVELAGLFLLHEEEAREEVVPRLALHELQDDPTNNTRGWNFLRDPRTRKALPTHGDRWLLDRVLGADWLREEFLEYLQQVDGFLQRLLLLVHITSGQPARATELLGLRHRNTLQGRHQNIFIEHGLVSTVTTYHKGYSISNTTKIIHRYLPKAVSELVVYYLWLILPFREALERLARGHHGPASAFLWPAAAGGGDQGGSWPSERLRKVLQQEAQAHLQTKLNILTQKGWCRIPILELGFARDWHLIGHSQLHFAYPGPGMAVYPALTSPRWIVLKPGTAA

Radius of gyration: 20.77 Å; Cα contacts (8 Å, |Δi|>4): 351; chains: 1; bounding box: 50×43×74 Å

Organism: Aspergillus calidoustus (NCBI:txid454130)